Protein AF-A0A2G2G7C8-F1 (afdb_monomer)

Solvent-accessible surface area (backbone atoms only — not comparable to full-atom values): 12813 Å² total; per-residue (Å²): 135,58,75,68,61,52,53,54,49,54,51,50,52,49,49,54,52,50,46,50,53,52,47,53,54,36,53,52,52,51,51,53,41,52,50,53,51,51,51,49,50,52,52,50,52,52,36,50,52,54,37,53,51,40,51,51,52,51,55,50,49,56,57,50,52,76,74,71,50,64,65,67,64,50,50,55,51,49,52,52,37,52,51,26,41,52,45,27,50,53,37,60,59,57,67,73,71,69,82,80,72,55,72,77,64,60,58,58,67,78,68,59,62,98,55,99,50,38,67,51,54,50,50,52,55,49,36,54,51,50,53,55,34,41,56,52,52,50,54,43,47,53,54,35,51,51,36,46,51,52,28,50,54,46,50,52,51,45,53,53,51,52,52,50,51,51,52,49,51,52,50,51,52,53,53,50,60,62,66,71,51,76,76,75,77,77,79,77,79,80,81,80,90,82,80,89,73,90,78,92,76,87,87,82,86,80,89,80,86,82,88,83,90,86,83,89,134

Secondary structure (DSSP, 8-state):
--HHHHHHHHHHHHHHHHHHHHHHHHHHHHHHHHHHHHHHHHHHHHHHHHHHHHHHHHHHHHHHHHTT--HHHHHHHHHHHHHHHHHHHHHHHTT-S-TT--GGGGGGGGG--SSTTHHHHHHHHHHHHHHHHHHHHHHHHHHHHHHHHHHHHHHHHHHHHHHHHHHHHHHHHHHHHHHSSPPPPP-------------------------------

Foldseek 3Di:
DDPVVVVVVVVVVVLVVLLVVLVVLLVVLVVLVVVLVVLLVVLLVLLVVLLVLLVVLLVVLVVLVVVVFDPVLSVVLNVLSVVLNVLSVVLNPQPPDQLQDDVVLVVVLVVQDPDPCNSVVVSVSSSVSSVVRSVVSVVSSVVSVVSSVVSVVSSVVSVVSVVVRVVVSVVVVVVVVVVPPPDDPDPPPPPDPDDDDDDDDDDDDDDDDDDDDDDDD

pLDDT: mean 73.78, std 17.82, range [33.16, 91.31]

Sequence (217 aa):
MRIRDQKIKDEKQWIEGYEHNLRLAYDLMKDELKTLHSDKVNQGNTIKLVLWLNIIFVGISIKVSEEGSDIYLLGIFSLIAFFSIFVAFVGLMMGRYSAYASMRRASSFYKLNNDKWIKTQGLETATQTVQKAIRYNGLIIIKRAKLIRISMYITLSSLFMLLILSAHTVYIKQGNEMADKPSKPAVTVVQNPSIKRANDSAPKTPKATPESNSSKK

Nearest PDB structures (foldseek):
  3g67-assembly1_A  TM=4.153E-01  e=3.848E-01  Thermotoga maritima
  8to0-assembly1_z3  TM=4.055E-01  e=1.929E+00  Mus musculus
  8to0-assembly1_z0  TM=4.060E-01  e=2.964E+00  Mus musculus
  5nnv-assembly1_A  TM=3.566E-01  e=4.318E+00  Bacillus subtilis subsp. subtilis str. 168

Structure (mmCIF, N/CA/C/O backbone):
data_AF-A0A2G2G7C8-F1
#
_entry.id   AF-A0A2G2G7C8-F1
#
loop_
_atom_site.group_PDB
_atom_site.id
_atom_site.type_symbol
_atom_site.label_atom_id
_atom_site.label_alt_id
_atom_site.label_comp_id
_atom_site.label_asym_id
_atom_site.label_entity_id
_atom_site.label_seq_id
_atom_site.pdbx_PDB_ins_code
_atom_site.Cartn_x
_atom_site.Cartn_y
_atom_site.Cartn_z
_atom_site.occupancy
_atom_site.B_iso_or_equiv
_atom_site.auth_seq_id
_atom_site.auth_comp_id
_atom_site.auth_asym_id
_atom_site.auth_atom_id
_atom_site.pdbx_PDB_model_num
ATOM 1 N N . MET A 1 1 ? -28.684 4.115 56.691 1.00 57.16 1 MET A N 1
ATOM 2 C CA . MET A 1 1 ? -28.344 3.760 55.294 1.00 57.16 1 MET A CA 1
ATOM 3 C C . MET A 1 1 ? -27.884 2.314 55.301 1.00 57.16 1 MET A C 1
ATOM 5 O O . MET A 1 1 ? -27.014 1.985 56.097 1.00 57.16 1 MET A O 1
ATOM 9 N N . ARG A 1 2 ? -28.582 1.419 54.596 1.00 67.38 2 ARG A N 1
ATOM 10 C CA . ARG A 1 2 ? -28.436 -0.036 54.779 1.00 67.38 2 ARG A CA 1
ATOM 11 C C . ARG A 1 2 ? -27.244 -0.522 53.955 1.00 67.38 2 ARG A C 1
ATOM 13 O O . ARG A 1 2 ? -27.076 -0.083 52.831 1.00 67.38 2 ARG A O 1
ATOM 20 N N . ILE A 1 3 ? -26.474 -1.478 54.474 1.00 76.38 3 ILE A N 1
ATOM 21 C CA . ILE A 1 3 ? -25.303 -2.126 53.833 1.00 76.38 3 ILE A CA 1
ATOM 22 C C . ILE A 1 3 ? -25.531 -2.486 52.344 1.00 76.38 3 ILE A C 1
ATOM 24 O O . ILE A 1 3 ? -24.605 -2.489 51.537 1.00 76.38 3 ILE A O 1
ATOM 28 N N . ARG A 1 4 ? -26.785 -2.755 51.964 1.00 76.62 4 ARG A N 1
ATOM 29 C CA . ARG A 1 4 ? -27.223 -3.017 50.588 1.00 76.62 4 ARG A CA 1
ATOM 30 C C . ARG A 1 4 ? -27.035 -1.815 49.644 1.00 76.62 4 ARG A C 1
ATOM 32 O O . ARG A 1 4 ? -26.615 -2.012 48.512 1.00 76.62 4 ARG A O 1
ATOM 39 N N . ASP A 1 5 ? -27.285 -0.596 50.114 1.00 81.25 5 ASP A N 1
ATOM 40 C CA . ASP A 1 5 ? -27.142 0.639 49.332 1.00 81.25 5 ASP A CA 1
ATOM 41 C C . ASP A 1 5 ? -25.664 0.967 49.075 1.00 81.25 5 ASP A C 1
ATOM 43 O O . ASP A 1 5 ? -25.316 1.486 48.016 1.00 81.25 5 ASP A O 1
ATOM 47 N N . GLN A 1 6 ? -24.795 0.622 50.033 1.00 81.81 6 GLN A N 1
ATOM 48 C CA . GLN A 1 6 ? -23.343 0.758 49.906 1.00 81.81 6 GLN A CA 1
ATOM 49 C C . GLN A 1 6 ? -22.813 -0.180 48.814 1.00 81.81 6 GLN A C 1
ATOM 51 O O . GLN A 1 6 ? -22.203 0.282 47.860 1.00 81.81 6 GLN A O 1
ATOM 56 N N . LYS A 1 7 ? -23.174 -1.473 48.873 1.00 82.75 7 LYS A N 1
ATOM 57 C CA . LYS A 1 7 ? -22.769 -2.464 47.859 1.00 82.75 7 LYS A CA 1
ATOM 58 C C . LYS A 1 7 ? -23.198 -2.086 46.441 1.00 82.75 7 LYS A C 1
ATOM 60 O O . LYS A 1 7 ? -22.424 -2.263 45.511 1.00 82.75 7 LYS A O 1
ATOM 65 N N . ILE A 1 8 ? -24.410 -1.551 46.273 1.00 83.31 8 ILE A N 1
ATOM 66 C CA . ILE A 1 8 ? -24.907 -1.114 44.957 1.00 83.31 8 ILE A CA 1
ATOM 67 C C . ILE A 1 8 ? -24.113 0.095 44.439 1.00 83.31 8 ILE A C 1
ATOM 69 O O . ILE A 1 8 ? -23.863 0.194 43.238 1.00 83.31 8 ILE A O 1
ATOM 73 N N . LYS A 1 9 ? -23.712 1.021 45.321 1.00 86.00 9 LYS A N 1
ATOM 74 C CA . LYS A 1 9 ? -22.856 2.157 44.946 1.00 86.00 9 LYS A CA 1
ATOM 75 C C . LYS A 1 9 ? -21.450 1.706 44.565 1.00 86.00 9 LYS A C 1
ATOM 77 O O . LYS A 1 9 ? -20.958 2.157 43.535 1.00 86.00 9 LYS A O 1
ATOM 82 N N . ASP A 1 10 ? -20.856 0.807 45.343 1.00 87.88 10 ASP A N 1
ATOM 83 C CA . ASP A 1 10 ? -19.513 0.279 45.090 1.00 87.88 10 ASP A CA 1
ATOM 84 C C . ASP A 1 10 ? -19.472 -0.495 43.760 1.00 87.88 10 ASP A C 1
ATOM 86 O O . ASP A 1 10 ? -18.582 -0.286 42.938 1.00 87.88 10 ASP A O 1
ATOM 90 N N . GLU A 1 11 ? -20.486 -1.327 43.494 1.00 83.69 11 GLU A N 1
ATOM 91 C CA . GLU A 1 11 ? -20.635 -2.049 42.224 1.00 83.69 11 GLU A CA 1
ATOM 92 C C . GLU A 1 11 ? -20.785 -1.079 41.046 1.00 83.69 11 GLU A C 1
ATOM 94 O O . GLU A 1 11 ? -20.113 -1.224 40.028 1.00 83.69 11 GLU A O 1
ATOM 99 N N . LYS A 1 12 ? -21.608 -0.035 41.188 1.00 85.75 12 LYS A N 1
ATOM 100 C CA . LYS A 1 12 ? -21.785 0.970 40.136 1.00 85.75 12 LYS A CA 1
ATOM 101 C C . LYS A 1 12 ? -20.494 1.744 39.849 1.00 85.75 12 LYS A C 1
ATOM 103 O O . LYS A 1 12 ? -20.161 1.937 38.684 1.00 85.75 12 LYS A O 1
ATOM 108 N N . GLN A 1 13 ? -19.758 2.147 40.886 1.00 87.50 13 GLN A N 1
ATOM 109 C CA . GLN A 1 13 ? -18.460 2.813 40.729 1.00 87.50 13 GLN A CA 1
ATOM 110 C C . GLN A 1 13 ? -17.434 1.908 40.044 1.00 87.50 13 GLN A C 1
ATOM 112 O O . GLN A 1 13 ? -16.675 2.374 39.195 1.00 87.50 13 GLN A O 1
ATOM 117 N N . TRP A 1 14 ? -17.433 0.614 40.366 1.00 86.56 14 TRP A N 1
ATOM 118 C CA . TRP A 1 14 ? -16.570 -0.360 39.701 1.00 86.56 14 TRP A CA 1
ATOM 119 C C . TRP A 1 14 ? -16.894 -0.484 38.207 1.00 86.56 14 TRP A C 1
ATOM 121 O O . TRP A 1 14 ? -15.985 -0.437 37.379 1.00 86.56 14 TRP A O 1
ATOM 131 N N . ILE A 1 15 ? -18.183 -0.573 37.855 1.00 83.75 15 ILE A N 1
ATOM 132 C CA . ILE A 1 15 ? -18.642 -0.635 36.458 1.00 83.75 15 ILE A CA 1
ATOM 133 C C . ILE A 1 15 ? -18.230 0.628 35.701 1.00 83.75 15 ILE A C 1
ATOM 135 O O . ILE A 1 15 ? -17.647 0.533 34.625 1.00 83.75 15 ILE A O 1
ATOM 139 N N . GLU A 1 16 ? -18.474 1.809 36.271 1.00 87.25 16 GLU A N 1
ATOM 140 C CA . GLU A 1 16 ? -18.108 3.089 35.653 1.00 87.25 16 GLU A CA 1
ATOM 141 C C . GLU A 1 16 ? -16.588 3.212 35.447 1.00 87.25 16 GLU A C 1
ATOM 143 O O . GLU A 1 16 ? -16.141 3.657 34.387 1.00 87.25 16 GLU A O 1
ATOM 148 N N . GLY A 1 17 ? -15.783 2.763 36.417 1.00 88.00 17 GLY A N 1
ATOM 149 C CA . GLY A 1 17 ? -14.325 2.716 36.288 1.00 88.00 17 GLY A CA 1
ATOM 150 C C . GLY A 1 17 ? -13.859 1.760 35.186 1.00 88.00 17 GLY A C 1
ATOM 151 O O . GLY A 1 17 ? -12.977 2.099 34.392 1.00 88.00 17 GLY A O 1
ATOM 152 N N . TYR A 1 18 ? -14.480 0.585 35.084 1.00 87.19 18 TYR A N 1
ATOM 153 C CA . TYR A 1 18 ? -14.189 -0.378 34.025 1.00 87.19 18 TYR A CA 1
ATOM 154 C C . TYR A 1 18 ? -14.570 0.158 32.635 1.00 87.19 18 TYR A C 1
ATOM 156 O O . TYR A 1 18 ? -13.764 0.085 31.705 1.00 87.19 18 TYR A O 1
ATOM 164 N N . GLU A 1 19 ? -15.748 0.774 32.496 1.00 87.25 19 GLU A N 1
ATOM 165 C CA . GLU A 1 19 ? -16.189 1.425 31.256 1.00 87.25 19 GLU A CA 1
ATOM 166 C C . GLU A 1 19 ? -15.259 2.566 30.838 1.00 87.25 19 GLU A C 1
ATOM 168 O O . GLU A 1 19 ? -14.935 2.695 29.655 1.00 87.25 19 GLU A O 1
ATOM 173 N N . HIS A 1 20 ? -14.795 3.376 31.794 1.00 89.31 20 HIS A N 1
ATOM 174 C CA . HIS A 1 20 ? -13.844 4.451 31.525 1.00 89.31 20 HIS A CA 1
ATOM 175 C C . HIS A 1 20 ? -12.523 3.912 30.962 1.00 89.31 20 HIS A C 1
ATOM 177 O O . HIS A 1 20 ? -12.043 4.403 29.939 1.00 89.31 20 HIS A O 1
ATOM 183 N N . ASN A 1 21 ? -11.979 2.852 31.564 1.00 88.00 21 ASN A N 1
ATOM 184 C CA . ASN A 1 21 ? -10.746 2.217 31.096 1.00 88.00 21 ASN A CA 1
ATOM 185 C C . ASN A 1 21 ? -10.907 1.592 29.702 1.00 88.00 21 ASN A C 1
ATOM 187 O O . ASN A 1 21 ? -10.040 1.756 28.842 1.00 88.00 21 ASN A O 1
ATOM 191 N N . LEU A 1 22 ? -12.030 0.916 29.446 1.00 85.94 22 LEU A N 1
ATOM 192 C CA . LEU A 1 22 ? -12.354 0.377 28.120 1.00 85.94 22 LEU A CA 1
ATOM 193 C C . LEU A 1 22 ? -12.484 1.481 27.072 1.00 85.94 22 LEU A C 1
ATOM 195 O O . LEU A 1 22 ? -12.045 1.301 25.936 1.00 85.94 22 LEU A O 1
ATOM 199 N N . ARG A 1 23 ? -13.066 2.625 27.441 1.00 90.56 23 ARG A N 1
ATOM 200 C CA . ARG A 1 23 ? -13.202 3.771 26.542 1.00 90.56 23 ARG A CA 1
ATOM 201 C C . ARG A 1 23 ? -11.844 4.360 26.190 1.00 90.56 23 ARG A C 1
ATOM 203 O O . ARG A 1 23 ? -11.589 4.605 25.017 1.00 90.56 23 ARG A O 1
ATOM 210 N N . LEU A 1 24 ? -10.967 4.514 27.181 1.00 90.25 24 LEU A N 1
ATOM 211 C CA . LEU A 1 24 ? -9.600 4.981 26.967 1.00 90.25 24 LEU A CA 1
ATOM 212 C C . LEU A 1 24 ? -8.836 4.047 26.014 1.00 90.25 24 LEU A C 1
ATOM 214 O O . LEU A 1 24 ? -8.201 4.509 25.069 1.00 90.25 24 LEU A O 1
ATOM 218 N N . ALA A 1 25 ? -8.950 2.730 26.217 1.00 87.38 25 ALA A N 1
ATOM 219 C CA . ALA A 1 25 ? -8.340 1.736 25.334 1.00 87.38 25 ALA A CA 1
ATOM 220 C C . ALA A 1 25 ? -8.911 1.797 23.906 1.00 87.38 25 ALA A C 1
AT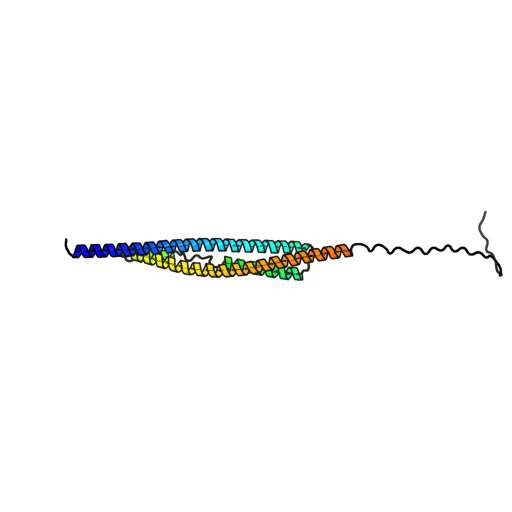OM 222 O O . ALA A 1 25 ? -8.161 1.726 22.933 1.00 87.38 25 ALA A O 1
ATOM 223 N N . TYR A 1 26 ? -10.229 1.957 23.772 1.00 88.94 26 TYR A N 1
ATOM 224 C CA . TYR A 1 26 ? -10.889 2.113 22.478 1.00 88.94 26 TYR A CA 1
ATOM 225 C C . TYR A 1 26 ? -10.413 3.366 21.733 1.00 88.94 26 TYR A C 1
ATOM 227 O O . TYR A 1 26 ? -10.089 3.280 20.547 1.00 88.94 26 TYR A O 1
ATOM 235 N N . ASP A 1 27 ? -10.350 4.513 22.414 1.00 89.06 27 ASP A N 1
ATOM 236 C CA . ASP A 1 27 ? -9.926 5.781 21.816 1.00 89.06 27 ASP A CA 1
ATOM 237 C C . ASP A 1 27 ? -8.458 5.711 21.357 1.00 89.06 27 ASP A C 1
ATOM 239 O O . ASP A 1 27 ? -8.160 6.080 20.220 1.00 89.06 27 ASP A O 1
ATOM 243 N N . LEU A 1 28 ? -7.571 5.106 22.158 1.00 90.50 28 LEU A N 1
ATOM 244 C CA . LEU A 1 28 ? -6.178 4.849 21.770 1.00 90.50 28 LEU A CA 1
ATOM 245 C C . LEU A 1 28 ? -6.081 3.988 20.496 1.00 90.50 28 LEU A C 1
ATOM 247 O O . LEU A 1 28 ? -5.377 4.337 19.549 1.00 90.50 28 LEU A O 1
ATOM 251 N N . MET A 1 29 ? -6.813 2.869 20.443 1.00 86.56 29 MET A N 1
ATOM 252 C CA . MET A 1 29 ? -6.804 1.977 19.276 1.00 86.56 29 MET A CA 1
ATOM 253 C C . MET A 1 29 ? -7.403 2.650 18.033 1.00 86.56 29 MET A C 1
ATOM 255 O O . MET A 1 29 ? -6.961 2.425 16.904 1.00 86.56 29 MET A O 1
ATOM 259 N N . LYS A 1 30 ? -8.424 3.487 18.211 1.00 87.56 30 LYS A N 1
ATOM 260 C CA . LYS A 1 30 ? -9.027 4.259 17.123 1.00 87.56 30 LYS A CA 1
ATOM 261 C C . LYS A 1 30 ? -8.027 5.253 16.526 1.00 87.56 30 LYS A C 1
ATOM 263 O O . LYS A 1 30 ? -7.985 5.390 15.299 1.00 87.56 30 LYS A O 1
ATOM 268 N N . ASP A 1 31 ? -7.223 5.907 17.356 1.00 89.75 31 ASP A N 1
ATOM 269 C CA . ASP A 1 31 ? -6.168 6.810 16.896 1.00 89.75 31 ASP A CA 1
ATOM 270 C C . ASP A 1 31 ? -5.046 6.056 16.173 1.00 89.75 31 ASP A C 1
ATOM 272 O O . ASP A 1 31 ? -4.639 6.463 15.081 1.00 89.75 31 ASP A O 1
ATOM 276 N N . GLU A 1 32 ? -4.615 4.902 16.690 1.00 85.94 32 GLU A N 1
ATOM 277 C CA . GLU A 1 32 ? -3.646 4.031 16.006 1.00 85.94 32 GLU A CA 1
ATOM 278 C C . GLU A 1 32 ? -4.145 3.623 14.613 1.00 85.94 32 GLU A C 1
ATOM 280 O O . GLU A 1 32 ? -3.431 3.718 13.611 1.00 85.94 32 GLU A O 1
ATOM 285 N N . LEU A 1 33 ? -5.412 3.230 14.512 1.00 85.06 33 LEU A N 1
ATOM 286 C CA . LEU A 1 33 ? -6.019 2.899 13.234 1.00 85.06 33 LEU A CA 1
ATOM 287 C C . LEU A 1 33 ? -6.051 4.096 12.274 1.00 85.06 33 LEU A C 1
ATOM 289 O O . LEU A 1 33 ? -5.832 3.917 11.073 1.00 85.06 33 LEU A O 1
ATOM 293 N N . LYS A 1 34 ? -6.355 5.301 12.765 1.00 85.44 34 LYS A N 1
ATOM 294 C CA . LYS A 1 34 ? -6.352 6.515 11.939 1.00 85.44 34 LYS A CA 1
ATOM 295 C C . LYS A 1 34 ? -4.964 6.747 11.338 1.00 85.44 34 LYS A C 1
ATOM 297 O O . LYS A 1 34 ? -4.868 7.029 10.142 1.00 85.44 34 LYS A O 1
ATOM 302 N N . THR A 1 35 ? -3.911 6.540 12.125 1.00 84.31 35 THR A N 1
ATOM 303 C CA . THR A 1 35 ? -2.519 6.572 11.654 1.00 84.31 35 THR A CA 1
ATOM 304 C C . THR A 1 35 ? -2.264 5.499 10.596 1.00 84.31 35 THR A C 1
ATOM 306 O O . THR A 1 35 ? -1.827 5.828 9.496 1.00 84.31 35 THR A O 1
ATOM 309 N N . LEU A 1 36 ? -2.662 4.243 10.839 1.00 83.19 36 LEU A N 1
ATOM 310 C CA . LEU A 1 36 ? -2.559 3.169 9.838 1.00 83.19 36 LEU A CA 1
ATOM 311 C C . LEU A 1 36 ? -3.300 3.503 8.534 1.00 83.19 36 LEU A C 1
ATOM 313 O O . LEU A 1 36 ? -2.856 3.150 7.440 1.00 83.19 36 LEU A O 1
ATOM 317 N N . HIS A 1 37 ? -4.459 4.154 8.628 1.00 82.19 37 HIS A N 1
ATOM 318 C CA . HIS A 1 37 ? -5.211 4.579 7.455 1.00 82.19 37 HIS A CA 1
ATOM 319 C C . HIS A 1 37 ? -4.445 5.641 6.662 1.00 82.19 37 HIS A C 1
ATOM 321 O O . HIS A 1 37 ? -4.338 5.520 5.441 1.00 82.19 37 HIS A O 1
ATOM 327 N N . SER A 1 38 ? -3.877 6.634 7.352 1.00 84.12 38 SER A N 1
ATOM 328 C CA . SER A 1 38 ? -3.006 7.649 6.752 1.00 84.12 38 SER A CA 1
ATOM 329 C C . SER A 1 38 ? -1.808 7.012 6.040 1.00 84.12 38 SER A C 1
ATOM 331 O O . SER A 1 38 ? -1.585 7.266 4.855 1.00 84.12 38 SER A O 1
ATOM 333 N N . ASP A 1 39 ? -1.109 6.084 6.699 1.00 84.19 39 ASP A N 1
ATOM 334 C CA . ASP A 1 39 ? 0.034 5.367 6.121 1.00 84.19 39 ASP A CA 1
ATOM 335 C C . ASP A 1 39 ? -0.355 4.576 4.873 1.00 84.19 39 ASP A C 1
ATOM 337 O O . ASP A 1 39 ? 0.348 4.595 3.861 1.00 84.19 39 ASP A O 1
ATOM 341 N N . LYS A 1 40 ? -1.513 3.911 4.900 1.00 81.12 40 LYS A N 1
ATOM 342 C CA . LYS A 1 40 ? -2.043 3.179 3.745 1.00 81.12 40 LYS A CA 1
ATOM 343 C C . LYS A 1 40 ? -2.315 4.102 2.554 1.00 81.12 40 LYS A C 1
ATOM 345 O O . LYS A 1 40 ? -2.076 3.692 1.412 1.00 81.12 40 LYS A O 1
ATOM 350 N N . VAL A 1 41 ? -2.842 5.305 2.799 1.00 81.38 41 VAL A N 1
ATOM 351 C CA . VAL A 1 41 ? -3.072 6.323 1.760 1.00 81.38 41 VAL A CA 1
ATOM 352 C C . VAL A 1 41 ? -1.738 6.808 1.202 1.00 81.38 41 VAL A C 1
ATOM 354 O O . VAL A 1 41 ? -1.560 6.803 -0.018 1.00 81.38 41 VAL A O 1
ATOM 357 N N . ASN A 1 42 ? -0.780 7.130 2.072 1.00 86.94 42 ASN A N 1
ATOM 358 C CA . ASN A 1 42 ? 0.545 7.591 1.667 1.00 86.94 42 ASN A CA 1
ATOM 359 C C . ASN A 1 42 ? 1.280 6.538 0.820 1.00 86.94 42 ASN A C 1
ATOM 361 O O . ASN A 1 42 ? 1.707 6.830 -0.294 1.00 86.94 42 ASN A O 1
ATOM 365 N N . GLN A 1 43 ? 1.304 5.277 1.266 1.00 86.25 43 GLN A N 1
ATOM 366 C CA . GLN A 1 43 ? 1.840 4.150 0.493 1.00 86.25 43 GLN A CA 1
ATOM 367 C C . GLN A 1 43 ? 1.162 4.002 -0.875 1.00 86.25 43 GLN A C 1
ATOM 369 O O . GLN A 1 43 ? 1.826 3.726 -1.872 1.00 86.25 43 GLN A O 1
ATOM 374 N N . GLY A 1 44 ? -0.158 4.198 -0.945 1.00 87.00 44 GLY A N 1
ATOM 375 C CA . GLY A 1 44 ? -0.892 4.194 -2.210 1.00 87.00 44 GLY A CA 1
ATOM 376 C C . GLY A 1 44 ? -0.420 5.292 -3.166 1.00 87.00 44 GLY A C 1
ATOM 377 O O . GLY A 1 44 ? -0.264 5.032 -4.359 1.00 87.00 44 GLY A O 1
ATOM 378 N N . ASN A 1 45 ? -0.150 6.493 -2.654 1.00 88.25 45 ASN A N 1
ATOM 379 C CA . ASN A 1 45 ? 0.398 7.596 -3.444 1.00 88.25 45 ASN A CA 1
ATOM 380 C C . ASN A 1 45 ? 1.834 7.313 -3.898 1.00 88.25 45 ASN A C 1
ATOM 382 O O . ASN A 1 45 ? 2.149 7.544 -5.063 1.00 88.25 45 ASN A O 1
ATOM 386 N N . THR A 1 46 ? 2.676 6.729 -3.040 1.00 88.25 46 THR A N 1
ATOM 387 C CA . THR A 1 46 ? 4.031 6.300 -3.417 1.00 88.25 46 THR A CA 1
ATOM 388 C C . THR A 1 46 ? 4.006 5.295 -4.568 1.00 88.25 46 THR A C 1
ATOM 390 O O . THR A 1 46 ? 4.741 5.466 -5.535 1.00 88.25 46 THR A O 1
ATOM 393 N N . ILE A 1 47 ? 3.133 4.280 -4.522 1.00 87.12 47 ILE A N 1
ATOM 394 C CA . ILE A 1 47 ? 3.023 3.298 -5.616 1.00 87.12 47 ILE A CA 1
ATOM 395 C C . ILE A 1 47 ? 2.580 3.974 -6.918 1.00 87.12 47 ILE A C 1
ATOM 397 O O . ILE A 1 47 ? 3.129 3.673 -7.974 1.00 87.12 47 ILE A O 1
ATOM 401 N N . LYS A 1 48 ? 1.616 4.903 -6.856 1.00 88.94 48 LYS A N 1
ATOM 402 C CA . LYS A 1 48 ? 1.186 5.666 -8.039 1.00 88.94 48 LYS A CA 1
ATOM 403 C C . LYS A 1 48 ? 2.339 6.464 -8.640 1.00 88.94 48 LYS A C 1
ATOM 405 O O . LYS A 1 48 ? 2.492 6.445 -9.853 1.00 88.94 48 LYS A O 1
ATOM 410 N N . LEU A 1 49 ? 3.146 7.136 -7.817 1.00 90.56 49 LEU A N 1
ATOM 411 C CA . LEU A 1 49 ? 4.317 7.884 -8.286 1.00 90.56 49 LEU A CA 1
ATOM 412 C C . LEU A 1 49 ? 5.327 6.971 -8.983 1.00 90.56 49 LEU A C 1
ATOM 414 O O . LEU A 1 49 ? 5.782 7.293 -10.076 1.00 90.56 49 LEU A O 1
ATOM 418 N N . VAL A 1 50 ? 5.628 5.812 -8.393 1.00 88.62 50 VAL A N 1
ATOM 419 C CA . VAL A 1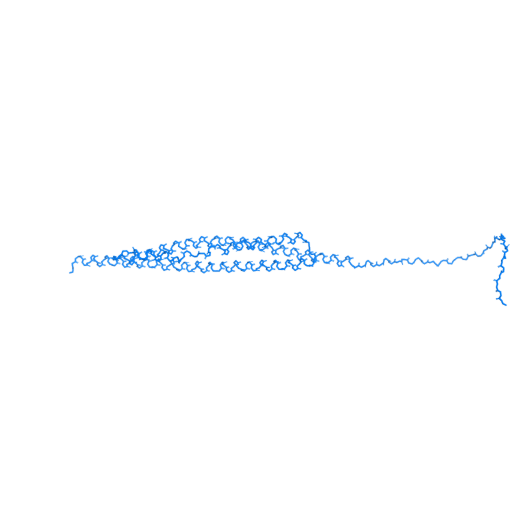 50 ? 6.509 4.817 -9.018 1.00 88.62 50 VAL A CA 1
ATOM 420 C C . VAL A 1 50 ? 5.928 4.338 -10.352 1.00 88.62 50 VAL A C 1
ATOM 422 O O . VAL A 1 50 ? 6.647 4.251 -11.342 1.00 88.62 50 VAL A O 1
ATOM 425 N N . LEU A 1 51 ? 4.621 4.085 -10.419 1.00 88.81 51 LEU A N 1
ATOM 426 C CA . LEU A 1 51 ? 3.952 3.667 -11.650 1.00 88.81 51 LEU A CA 1
ATOM 427 C C . LEU A 1 51 ? 4.030 4.748 -12.743 1.00 88.81 51 LEU A C 1
ATOM 429 O O . LEU A 1 51 ? 4.407 4.437 -13.870 1.00 88.81 51 LEU A O 1
ATOM 433 N N . TRP A 1 52 ? 3.763 6.013 -12.404 1.00 91.31 52 TRP A N 1
ATOM 434 C CA . TRP A 1 52 ? 3.930 7.147 -13.322 1.00 91.31 52 TRP A CA 1
ATOM 435 C C . TRP A 1 52 ? 5.366 7.277 -13.830 1.00 91.31 52 TRP A C 1
ATOM 437 O O . TRP A 1 52 ? 5.573 7.467 -15.026 1.00 91.31 52 TRP A O 1
ATOM 447 N N . LEU A 1 53 ? 6.356 7.119 -12.949 1.00 89.19 53 LEU A N 1
ATOM 448 C CA . LEU A 1 53 ? 7.766 7.191 -13.326 1.00 89.19 53 LEU A CA 1
ATOM 449 C C . LEU A 1 53 ? 8.147 6.091 -14.330 1.00 89.19 53 LEU A C 1
ATOM 451 O O . LEU A 1 53 ? 8.797 6.375 -15.332 1.00 89.19 53 LEU A O 1
ATOM 455 N N . ASN A 1 54 ? 7.684 4.856 -14.115 1.00 87.69 54 ASN A N 1
ATOM 456 C CA . ASN A 1 54 ? 7.933 3.764 -15.060 1.00 87.69 54 ASN A CA 1
ATOM 457 C C . ASN A 1 54 ? 7.215 3.978 -16.406 1.00 87.69 54 ASN A C 1
ATOM 459 O O . ASN A 1 54 ? 7.773 3.638 -17.445 1.00 87.69 54 ASN A O 1
ATOM 463 N N . ILE A 1 55 ? 6.022 4.584 -16.425 1.00 88.12 55 ILE A N 1
ATOM 464 C CA . ILE A 1 55 ? 5.343 4.960 -17.681 1.00 88.12 55 ILE A CA 1
ATOM 465 C C . ILE A 1 55 ? 6.169 5.993 -18.459 1.00 88.12 55 ILE A C 1
ATOM 467 O O . ILE A 1 55 ? 6.341 5.853 -19.669 1.00 88.12 55 ILE A O 1
ATOM 471 N N . ILE A 1 56 ? 6.717 7.002 -17.773 1.00 89.31 56 ILE A N 1
ATOM 472 C CA . ILE A 1 56 ? 7.598 8.005 -18.393 1.00 89.31 56 ILE A CA 1
ATOM 473 C C . ILE A 1 56 ? 8.835 7.327 -18.994 1.00 89.31 56 ILE A C 1
ATOM 475 O O . ILE A 1 56 ? 9.197 7.616 -20.131 1.00 89.31 56 ILE A O 1
ATOM 479 N N . PHE A 1 57 ? 9.450 6.387 -18.273 1.00 87.38 57 PHE A N 1
ATOM 480 C CA . PHE A 1 57 ? 10.596 5.615 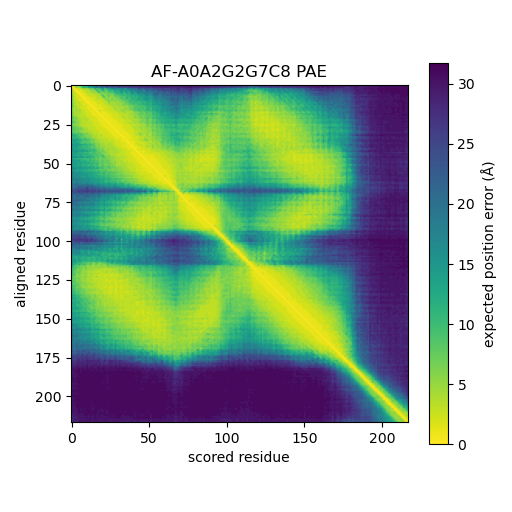-18.761 1.00 87.38 57 PHE A CA 1
ATOM 481 C C . PHE A 1 57 ? 10.282 4.813 -20.026 1.00 87.38 57 PHE A C 1
ATOM 483 O O . PHE A 1 57 ? 11.070 4.837 -20.972 1.00 87.38 57 PHE A O 1
ATOM 490 N N . VAL A 1 58 ? 9.114 4.167 -20.090 1.00 85.69 58 VAL A N 1
ATOM 491 C CA . VAL A 1 58 ? 8.655 3.496 -21.316 1.00 85.69 58 VAL A CA 1
ATOM 492 C C . VAL A 1 58 ? 8.479 4.510 -22.452 1.00 85.69 58 VAL A C 1
ATOM 494 O O . VAL A 1 58 ? 8.958 4.272 -23.559 1.00 85.69 58 VAL A O 1
ATOM 497 N N . GLY A 1 59 ? 7.886 5.676 -22.187 1.00 85.25 59 GLY A N 1
ATOM 498 C CA . GLY A 1 59 ? 7.757 6.746 -23.183 1.00 85.25 59 GLY A CA 1
ATOM 499 C C . GLY A 1 59 ? 9.104 7.219 -23.743 1.00 85.25 59 GLY A C 1
ATOM 500 O O . GLY A 1 59 ? 9.255 7.349 -24.958 1.00 85.25 59 GLY A O 1
ATOM 501 N N . ILE A 1 60 ? 10.105 7.401 -22.875 1.00 84.75 60 ILE A N 1
ATOM 502 C CA . ILE A 1 60 ? 11.472 7.757 -23.285 1.00 84.75 60 ILE A CA 1
ATOM 503 C C . ILE A 1 60 ? 12.083 6.644 -24.141 1.00 84.75 60 ILE A C 1
ATOM 505 O O . ILE A 1 60 ? 12.669 6.942 -25.178 1.00 84.75 60 ILE A O 1
ATOM 509 N N . SER A 1 61 ? 11.909 5.369 -23.775 1.00 80.94 61 SER A N 1
ATOM 510 C CA . SER A 1 61 ? 12.432 4.271 -24.602 1.00 80.94 61 SER A CA 1
ATOM 511 C C . SER A 1 61 ? 11.837 4.236 -26.004 1.00 80.94 61 SER A C 1
ATOM 513 O O . SER A 1 61 ? 12.573 4.021 -26.959 1.00 80.94 61 SER A O 1
ATOM 515 N N . ILE A 1 62 ? 10.541 4.518 -26.161 1.00 82.25 62 ILE A N 1
ATOM 516 C CA . ILE A 1 62 ? 9.912 4.567 -27.488 1.00 82.25 62 ILE A CA 1
ATOM 517 C C . ILE A 1 62 ? 10.558 5.668 -28.335 1.00 82.25 62 ILE A C 1
ATOM 519 O O . ILE A 1 62 ? 10.901 5.430 -29.488 1.00 82.25 62 ILE A O 1
ATOM 523 N N . LYS A 1 63 ? 10.804 6.846 -27.751 1.00 82.94 63 LYS A N 1
ATOM 524 C CA . LYS A 1 63 ? 11.484 7.945 -28.449 1.00 82.94 63 LYS A CA 1
ATOM 525 C C . LYS A 1 63 ? 12.913 7.589 -28.851 1.00 82.94 63 LYS A C 1
ATOM 527 O O . LYS A 1 63 ? 13.300 7.821 -29.987 1.00 82.94 63 LYS A O 1
ATOM 532 N N . VAL A 1 64 ? 13.672 6.958 -27.958 1.00 78.56 64 VAL A N 1
ATOM 533 C CA . VAL A 1 64 ? 15.044 6.508 -28.248 1.00 78.56 64 VAL A CA 1
ATOM 534 C C . VAL A 1 64 ? 15.075 5.386 -29.301 1.00 78.56 64 VAL A C 1
ATOM 536 O O . VAL A 1 64 ? 16.045 5.262 -30.052 1.00 78.56 64 VAL A O 1
ATOM 539 N N . SER A 1 65 ? 14.007 4.591 -29.408 1.00 75.25 65 SER A N 1
ATOM 540 C CA . SER A 1 65 ? 13.848 3.576 -30.456 1.00 75.25 65 SER A CA 1
ATOM 541 C C . SER A 1 65 ? 13.733 4.171 -31.857 1.00 75.25 65 SER A C 1
ATOM 543 O O . SER A 1 65 ? 14.200 3.549 -32.809 1.00 75.25 65 SER A O 1
ATOM 545 N N . GLU A 1 66 ? 13.102 5.340 -32.000 1.00 77.81 66 GLU A N 1
ATOM 546 C CA . GLU A 1 66 ? 12.943 6.018 -33.295 1.00 77.81 66 GLU A CA 1
ATOM 547 C C . GLU A 1 66 ? 14.302 6.481 -33.858 1.00 77.81 66 GLU A C 1
ATOM 549 O O . GLU A 1 66 ? 14.456 6.615 -35.068 1.00 77.81 66 GLU A O 1
ATOM 554 N N . GLU A 1 67 ? 15.310 6.661 -32.999 1.00 73.62 67 GLU A N 1
ATOM 555 C CA . GLU A 1 67 ? 16.646 7.150 -33.368 1.00 73.62 67 GLU A CA 1
ATOM 556 C C . GLU A 1 67 ? 17.626 6.045 -33.816 1.00 73.62 67 GLU A C 1
ATOM 558 O O . GLU A 1 67 ? 18.812 6.316 -33.998 1.00 73.62 67 GLU A O 1
ATOM 563 N N . GLY A 1 68 ? 17.158 4.805 -34.004 1.00 66.81 68 GLY A N 1
ATOM 564 C CA . GLY A 1 68 ? 17.990 3.696 -34.499 1.00 66.81 68 GLY A CA 1
ATOM 565 C C . GLY A 1 68 ? 18.861 3.024 -33.431 1.00 66.81 68 GLY A C 1
ATOM 566 O O . GLY A 1 68 ? 19.925 2.491 -33.740 1.00 66.81 68 GLY A O 1
ATOM 567 N N . SER A 1 69 ? 18.425 3.057 -32.170 1.00 70.00 69 SER A N 1
ATOM 568 C CA . SER A 1 69 ? 19.104 2.384 -31.054 1.00 70.00 69 SER A CA 1
ATOM 569 C C . SER A 1 69 ? 19.070 0.853 -31.165 1.00 70.00 69 SER A C 1
ATOM 571 O O . SER A 1 69 ? 18.183 0.284 -31.797 1.00 70.00 69 SER A O 1
ATOM 573 N N . ASP A 1 70 ? 20.009 0.179 -30.490 1.00 76.69 70 ASP A N 1
ATOM 574 C CA . ASP A 1 70 ? 20.080 -1.287 -30.430 1.00 76.69 70 ASP A CA 1
ATOM 575 C C . ASP A 1 70 ? 18.783 -1.897 -29.862 1.00 76.69 70 ASP A C 1
ATOM 577 O O . ASP A 1 70 ? 18.426 -1.704 -28.692 1.00 76.69 70 ASP A O 1
ATOM 581 N N . ILE A 1 71 ? 18.085 -2.656 -30.712 1.00 78.88 71 ILE A N 1
ATOM 582 C CA . ILE A 1 71 ? 16.778 -3.251 -30.422 1.00 78.88 71 ILE A CA 1
ATOM 583 C C . ILE A 1 71 ? 16.838 -4.263 -29.269 1.00 78.88 71 ILE A C 1
ATOM 585 O O . ILE A 1 71 ? 15.856 -4.423 -28.540 1.00 78.88 71 ILE A O 1
ATOM 589 N N . TYR A 1 72 ? 17.990 -4.912 -29.053 1.00 80.69 72 TYR A N 1
ATOM 590 C CA . TYR A 1 72 ? 18.171 -5.881 -27.972 1.00 80.69 72 TYR A CA 1
ATOM 591 C C . TYR A 1 72 ? 18.256 -5.185 -26.613 1.00 80.69 72 TYR A C 1
ATOM 593 O O . TYR A 1 72 ? 17.568 -5.587 -25.668 1.00 80.69 72 TYR A O 1
ATOM 601 N N . LEU A 1 73 ? 19.041 -4.106 -26.514 1.00 77.00 73 LEU A N 1
ATOM 602 C CA . LEU A 1 73 ? 19.166 -3.329 -25.276 1.00 77.00 73 LEU A CA 1
ATOM 603 C C . LEU A 1 73 ? 17.829 -2.668 -24.908 1.00 77.00 73 LEU A C 1
ATOM 605 O O . LEU A 1 73 ? 17.423 -2.665 -23.742 1.00 77.00 73 LEU A O 1
ATOM 609 N N . LEU A 1 74 ? 17.116 -2.170 -25.922 1.00 81.00 74 LEU A N 1
ATOM 610 C CA . LEU A 1 74 ? 15.788 -1.585 -25.776 1.00 81.00 74 LEU A CA 1
ATOM 611 C C . LEU A 1 74 ? 14.752 -2.611 -25.290 1.00 81.00 74 LEU A C 1
ATOM 613 O O . LEU A 1 74 ? 13.965 -2.316 -24.388 1.00 81.00 74 LEU A O 1
ATOM 617 N N . GLY A 1 75 ? 14.769 -3.826 -25.847 1.00 81.81 75 GLY A N 1
ATOM 618 C CA . GLY A 1 75 ? 13.871 -4.912 -25.452 1.00 81.81 75 GLY A CA 1
ATOM 619 C C . GLY A 1 75 ? 14.055 -5.328 -23.990 1.00 81.81 75 GLY A C 1
ATOM 620 O O . GLY A 1 75 ? 13.073 -5.455 -23.256 1.00 81.81 75 GLY A O 1
ATOM 621 N N . ILE A 1 76 ? 15.307 -5.462 -23.536 1.00 83.62 76 ILE A N 1
ATOM 622 C CA . ILE A 1 76 ? 15.629 -5.783 -22.135 1.00 83.62 76 ILE A CA 1
ATOM 623 C C . ILE A 1 76 ? 15.144 -4.669 -21.200 1.00 83.62 76 ILE A C 1
ATOM 625 O O . ILE A 1 76 ? 14.489 -4.946 -20.193 1.00 83.62 76 ILE A O 1
ATOM 629 N N . PHE A 1 77 ? 15.419 -3.408 -21.542 1.00 84.00 77 PHE A N 1
ATOM 630 C CA . PHE A 1 77 ? 14.957 -2.258 -20.767 1.00 84.00 77 PHE A CA 1
ATOM 631 C C . PHE A 1 77 ? 13.427 -2.219 -20.651 1.00 84.00 77 PHE A C 1
ATOM 633 O O . PHE A 1 77 ? 12.884 -2.065 -19.553 1.00 84.00 77 PHE A O 1
ATOM 640 N N . SER A 1 78 ? 12.730 -2.403 -21.774 1.00 83.62 78 SER A N 1
ATOM 641 C CA . SER A 1 78 ? 11.270 -2.388 -21.828 1.00 83.62 78 SER A CA 1
ATOM 642 C C . SER A 1 78 ? 10.667 -3.490 -20.953 1.00 83.62 78 SER A C 1
ATOM 644 O O . SER A 1 78 ? 9.753 -3.231 -20.169 1.00 83.62 78 SER A O 1
ATOM 646 N N . LEU A 1 79 ? 11.234 -4.700 -20.989 1.00 86.81 79 LEU A N 1
ATOM 647 C CA . LEU A 1 79 ? 10.779 -5.829 -20.174 1.00 86.81 79 LEU A CA 1
ATOM 648 C C . LEU A 1 79 ? 10.930 -5.562 -18.667 1.00 86.81 79 LEU A C 1
ATOM 650 O O . LEU A 1 79 ? 10.013 -5.855 -17.896 1.00 86.81 79 LEU A O 1
ATOM 654 N N . ILE A 1 80 ? 12.039 -4.946 -18.245 1.00 85.81 80 ILE A N 1
ATOM 655 C CA . ILE A 1 80 ? 12.260 -4.533 -16.847 1.00 85.81 80 ILE A CA 1
ATOM 656 C C . ILE A 1 80 ? 11.231 -3.476 -16.422 1.00 85.81 80 ILE A C 1
ATOM 658 O O . ILE A 1 80 ? 10.641 -3.585 -15.343 1.00 85.81 80 ILE A O 1
ATOM 662 N N . ALA A 1 81 ? 10.970 -2.480 -17.273 1.00 83.81 81 ALA A N 1
ATOM 663 C CA . ALA A 1 81 ? 9.990 -1.433 -16.991 1.00 83.81 81 ALA A CA 1
ATOM 664 C C . ALA A 1 81 ? 8.560 -1.996 -16.884 1.00 83.81 81 ALA A C 1
ATOM 666 O O . ALA A 1 81 ? 7.841 -1.683 -15.933 1.00 83.81 81 ALA A O 1
ATOM 667 N N . PHE A 1 82 ? 8.159 -2.895 -17.790 1.00 86.12 82 PHE A N 1
ATOM 668 C CA . PHE A 1 82 ? 6.863 -3.580 -17.714 1.00 86.12 82 PHE A CA 1
ATOM 669 C C . PHE A 1 82 ? 6.731 -4.438 -16.456 1.00 86.12 82 PHE A C 1
ATOM 671 O O . PHE A 1 82 ? 5.687 -4.409 -15.797 1.00 86.12 82 PHE A O 1
ATOM 678 N N . PHE A 1 83 ? 7.789 -5.155 -16.074 1.00 87.56 83 PHE A N 1
ATOM 679 C CA . PHE A 1 83 ? 7.799 -5.924 -14.833 1.00 87.56 83 PHE A CA 1
ATOM 680 C C . PHE A 1 83 ? 7.634 -5.017 -13.603 1.00 87.56 83 PHE A C 1
ATOM 682 O O . PHE A 1 83 ? 6.847 -5.324 -12.706 1.00 87.56 83 PHE A O 1
ATOM 689 N N . SER A 1 84 ? 8.291 -3.853 -13.589 1.00 86.38 84 SER A N 1
ATOM 690 C CA . SER A 1 84 ? 8.126 -2.841 -12.537 1.00 86.38 84 SER A CA 1
ATOM 691 C C . SER A 1 84 ? 6.680 -2.347 -12.422 1.00 86.38 84 SER A C 1
ATOM 693 O O . SER A 1 84 ? 6.118 -2.311 -11.322 1.00 86.38 84 SER A O 1
ATOM 695 N N . ILE A 1 85 ? 6.048 -2.032 -13.560 1.00 87.44 85 ILE A N 1
ATOM 696 C CA . ILE A 1 85 ? 4.642 -1.605 -13.633 1.00 87.44 85 ILE A CA 1
ATOM 697 C C . ILE A 1 85 ? 3.724 -2.700 -13.088 1.00 87.44 85 ILE A C 1
ATOM 699 O O . ILE A 1 85 ? 2.828 -2.408 -12.295 1.00 87.44 85 ILE A O 1
ATOM 703 N N . PHE A 1 86 ? 3.962 -3.960 -13.457 1.00 89.69 86 PHE A N 1
ATOM 704 C CA . PHE A 1 86 ? 3.177 -5.091 -12.970 1.00 89.69 86 PHE A CA 1
ATOM 705 C C . PHE A 1 86 ? 3.265 -5.234 -11.443 1.00 89.69 86 PHE A C 1
ATOM 707 O O . PHE A 1 86 ? 2.236 -5.324 -10.769 1.00 89.69 86 PHE A O 1
ATOM 714 N N . VAL A 1 87 ? 4.472 -5.178 -10.870 1.00 86.62 87 VAL A N 1
ATOM 715 C CA . VAL A 1 87 ? 4.674 -5.254 -9.411 1.00 86.62 87 VAL A CA 1
ATOM 716 C C . VAL A 1 87 ? 3.992 -4.085 -8.691 1.00 86.62 87 VAL A C 1
ATOM 718 O O . VAL A 1 87 ? 3.308 -4.293 -7.682 1.00 86.62 87 VAL A O 1
ATOM 721 N N . ALA A 1 88 ? 4.115 -2.863 -9.218 1.00 83.81 88 ALA A N 1
ATOM 722 C CA . ALA A 1 88 ? 3.427 -1.686 -8.686 1.00 83.81 88 ALA A CA 1
ATOM 723 C C . ALA A 1 88 ? 1.896 -1.848 -8.746 1.00 83.81 88 ALA A C 1
ATOM 725 O O . ALA A 1 88 ? 1.189 -1.566 -7.774 1.00 83.81 88 ALA A O 1
ATOM 726 N N . PHE A 1 89 ? 1.369 -2.377 -9.850 1.00 86.94 89 PHE A N 1
ATOM 727 C CA . PHE A 1 89 ? -0.061 -2.616 -10.025 1.00 86.94 89 PHE A CA 1
ATOM 728 C C . PHE A 1 89 ? -0.611 -3.643 -9.024 1.00 86.94 89 PHE A C 1
ATOM 730 O O . PHE A 1 89 ? -1.641 -3.404 -8.384 1.00 86.94 89 PHE A O 1
ATOM 737 N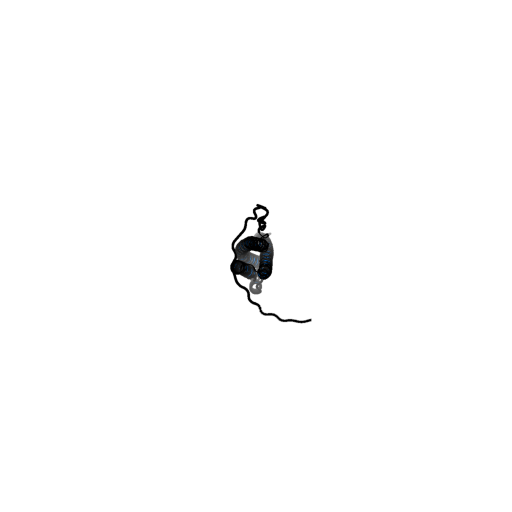 N . VAL A 1 90 ? 0.108 -4.749 -8.801 1.00 85.75 90 VAL A N 1
ATOM 738 C CA . VAL A 1 90 ? -0.232 -5.736 -7.760 1.00 85.75 90 VAL A CA 1
ATOM 739 C C . VAL A 1 90 ? -0.255 -5.079 -6.373 1.00 85.75 90 VAL A C 1
ATOM 741 O O . VAL A 1 90 ? -1.183 -5.312 -5.592 1.00 85.75 90 VAL A O 1
ATOM 744 N N . GLY A 1 91 ? 0.705 -4.196 -6.081 1.00 82.31 91 GLY A N 1
ATOM 745 C CA . GLY A 1 91 ? 0.743 -3.416 -4.840 1.00 82.31 91 GLY A CA 1
ATOM 746 C C . GLY A 1 91 ? -0.487 -2.523 -4.631 1.00 82.31 91 GLY A C 1
ATOM 747 O O . GLY A 1 91 ? -1.010 -2.450 -3.515 1.00 82.31 91 GLY A O 1
ATOM 748 N N . LEU A 1 92 ? -0.993 -1.889 -5.696 1.00 82.19 92 LEU A N 1
ATOM 749 C CA . LEU A 1 92 ? -2.214 -1.069 -5.657 1.00 82.19 92 LEU A CA 1
ATOM 750 C C . LEU A 1 92 ? -3.472 -1.899 -5.388 1.00 82.19 92 LEU A C 1
ATOM 752 O O . LEU A 1 92 ? -4.328 -1.487 -4.598 1.00 82.19 92 LEU A O 1
ATOM 756 N N . MET A 1 93 ? -3.579 -3.069 -6.019 1.00 81.12 93 MET A N 1
ATOM 757 C CA . MET A 1 93 ? -4.729 -3.967 -5.869 1.00 81.12 93 MET A CA 1
ATOM 758 C C . MET A 1 93 ? -4.816 -4.571 -4.463 1.00 81.12 93 MET A C 1
ATOM 760 O O . MET A 1 93 ? -5.910 -4.782 -3.927 1.00 81.12 93 MET A O 1
ATOM 764 N N . MET A 1 94 ? -3.674 -4.808 -3.819 1.00 77.25 94 MET A N 1
ATOM 765 C CA . MET A 1 94 ? -3.618 -5.422 -2.497 1.00 77.25 94 MET A CA 1
ATOM 766 C C . MET A 1 94 ? -4.275 -4.519 -1.452 1.00 77.25 94 MET A C 1
ATOM 768 O O . MET A 1 94 ? -3.828 -3.404 -1.266 1.00 77.25 94 MET A O 1
ATOM 772 N N . GLY A 1 95 ? -5.319 -4.948 -0.738 1.00 63.47 95 GLY A N 1
ATOM 773 C CA . GLY A 1 95 ? -5.926 -4.139 0.334 1.00 63.47 95 GLY A CA 1
ATOM 774 C C . GLY A 1 95 ? -6.900 -3.045 -0.120 1.00 63.47 95 GLY A C 1
ATOM 775 O O . GLY A 1 95 ? -7.198 -2.133 0.656 1.00 63.47 95 GLY A O 1
ATOM 776 N N . ARG A 1 96 ? -7.428 -3.136 -1.349 1.00 66.19 96 ARG A N 1
ATOM 777 C CA . ARG A 1 96 ? -8.526 -2.281 -1.841 1.00 66.19 96 ARG A CA 1
ATOM 778 C C . ARG A 1 96 ? -9.797 -2.400 -0.984 1.00 66.19 96 ARG A C 1
ATOM 780 O O . ARG A 1 96 ? -10.535 -1.434 -0.839 1.00 66.19 96 ARG A O 1
ATOM 787 N N . TYR A 1 97 ? -9.990 -3.545 -0.331 1.00 58.84 97 TYR A N 1
ATOM 788 C CA . TYR A 1 97 ? -11.048 -3.764 0.651 1.00 58.84 97 TYR A CA 1
ATOM 789 C C . TYR A 1 97 ? -10.548 -3.415 2.059 1.00 58.84 97 TYR A C 1
ATOM 791 O O . TYR A 1 97 ? -9.651 -4.060 2.600 1.00 58.84 97 TYR A O 1
ATOM 799 N N . SER A 1 98 ? -11.105 -2.357 2.650 1.00 54.47 98 SER A N 1
ATOM 800 C CA . SER A 1 98 ? -10.904 -2.040 4.065 1.00 54.47 98 SER A CA 1
ATOM 801 C C . SER A 1 98 ? -11.831 -2.918 4.901 1.00 54.47 98 SER A C 1
ATOM 803 O O . SER A 1 98 ? -13.048 -2.860 4.740 1.00 54.47 98 SER A O 1
ATOM 805 N N . ALA A 1 99 ? -11.282 -3.705 5.827 1.00 57.03 99 ALA A N 1
ATOM 806 C CA . ALA A 1 99 ? -12.070 -4.542 6.736 1.00 57.03 99 ALA A CA 1
ATOM 807 C C . ALA A 1 99 ? -12.870 -3.736 7.782 1.00 57.03 99 ALA A C 1
ATOM 809 O O . ALA A 1 99 ? -13.440 -4.328 8.701 1.00 57.03 99 ALA A O 1
ATOM 810 N N . TYR A 1 100 ? -12.879 -2.402 7.687 1.00 51.22 100 TYR A N 1
ATOM 811 C CA . TYR A 1 100 ? -13.374 -1.527 8.744 1.00 51.22 100 TYR A CA 1
ATOM 812 C C . TYR A 1 100 ? -14.886 -1.261 8.709 1.00 51.22 100 TYR A C 1
ATOM 814 O O . TYR A 1 100 ? -15.435 -0.806 9.702 1.00 51.22 100 TYR A O 1
ATOM 822 N N . ALA A 1 101 ? -15.592 -1.578 7.621 1.00 46.53 101 ALA A N 1
ATOM 823 C CA . ALA A 1 101 ? -16.992 -1.162 7.486 1.00 46.53 101 ALA A CA 1
ATOM 824 C C . ALA A 1 101 ? -17.851 -2.116 6.645 1.00 46.53 101 ALA A C 1
ATOM 826 O O . ALA A 1 101 ? -18.570 -1.687 5.748 1.00 46.53 101 ALA A O 1
ATOM 827 N N . SER A 1 102 ? -17.812 -3.427 6.905 1.00 54.81 102 SER A N 1
ATOM 828 C CA . SER A 1 102 ? -18.878 -4.275 6.356 1.00 54.81 102 SER A CA 1
ATOM 829 C C . SER A 1 102 ? -20.137 -4.081 7.205 1.00 54.81 102 SER A C 1
ATOM 831 O O . SER A 1 102 ? -20.071 -4.329 8.413 1.00 54.81 102 SER A O 1
ATOM 833 N N . MET A 1 103 ? -21.279 -3.745 6.589 1.00 50.25 103 MET A N 1
ATOM 834 C CA . MET A 1 103 ? -22.614 -3.725 7.227 1.00 50.25 103 MET A CA 1
ATOM 835 C C . MET A 1 103 ? -22.885 -4.974 8.091 1.00 50.25 103 MET A C 1
ATOM 837 O O . MET A 1 103 ? -23.593 -4.914 9.092 1.00 50.25 103 MET A O 1
ATOM 841 N N . ARG A 1 104 ? -22.220 -6.093 7.781 1.00 54.81 104 ARG A N 1
ATOM 842 C CA . ARG A 1 104 ? -22.216 -7.333 8.563 1.00 54.81 104 ARG A CA 1
ATOM 843 C C . ARG A 1 104 ? -21.849 -7.156 10.048 1.00 54.81 104 ARG A C 1
ATOM 845 O O . ARG A 1 104 ? -22.403 -7.879 10.867 1.00 54.81 104 ARG A O 1
ATOM 852 N N . ARG A 1 105 ? -20.979 -6.205 10.422 1.00 59.25 105 ARG A N 1
ATOM 853 C CA . ARG A 1 105 ? -20.620 -5.932 11.835 1.00 59.25 105 ARG A CA 1
ATOM 854 C C . ARG A 1 105 ? -21.559 -4.952 12.539 1.00 59.25 105 ARG A C 1
ATOM 856 O O . ARG A 1 105 ? -21.570 -4.920 13.757 1.00 59.25 105 ARG A O 1
ATOM 863 N N . ALA A 1 106 ? -22.393 -4.203 11.818 1.00 60.69 106 ALA A N 1
ATOM 864 C CA . ALA A 1 106 ? -23.460 -3.439 12.468 1.00 60.69 106 ALA A CA 1
ATOM 865 C C . ALA A 1 106 ? -24.508 -4.387 13.083 1.00 60.69 106 ALA A C 1
ATOM 867 O O . ALA A 1 106 ? -25.048 -4.110 14.148 1.00 60.69 106 ALA A O 1
ATOM 868 N N . SER A 1 107 ? -24.716 -5.561 12.469 1.00 63.19 107 SER A N 1
ATOM 869 C CA . SER A 1 107 ? -25.655 -6.583 12.953 1.00 63.19 107 SER A CA 1
ATOM 870 C C . SER A 1 107 ? -25.327 -7.154 14.342 1.00 63.19 107 SER A C 1
ATOM 872 O O . SER A 1 107 ? -26.235 -7.617 15.026 1.00 63.19 107 SER A O 1
ATOM 874 N N . SER A 1 108 ? -24.064 -7.108 14.793 1.00 65.06 108 SER A N 1
ATOM 875 C CA . SER A 1 108 ? -23.690 -7.597 16.129 1.00 65.06 108 SER A CA 1
ATOM 876 C C . SER A 1 108 ? -24.133 -6.664 17.253 1.00 65.06 108 SER A C 1
ATOM 878 O O . SER A 1 108 ? -24.356 -7.142 18.358 1.00 65.06 108 SER A O 1
ATOM 880 N N . PHE A 1 109 ? -24.343 -5.372 16.975 1.00 65.25 109 PHE A N 1
ATOM 881 C CA . PHE A 1 109 ? -24.879 -4.441 17.973 1.00 65.25 109 PHE A CA 1
ATOM 882 C C . PHE A 1 109 ? -26.378 -4.657 18.232 1.00 65.25 109 PHE A C 1
ATOM 884 O O . PHE A 1 109 ? -26.850 -4.423 19.335 1.00 65.25 109 PHE A O 1
ATOM 891 N N . TYR A 1 110 ? -27.121 -5.194 17.260 1.00 65.19 110 TYR A N 1
ATOM 892 C CA . TYR A 1 110 ? -28.537 -5.544 17.441 1.00 65.19 110 TYR A CA 1
ATOM 893 C C . TYR A 1 110 ? -28.756 -6.822 18.270 1.00 65.19 110 TYR A C 1
ATOM 895 O O . TYR A 1 110 ? -29.893 -7.152 18.586 1.00 65.19 110 TYR A O 1
ATOM 903 N N . LYS A 1 111 ? -27.684 -7.556 18.606 1.00 70.25 111 LYS A N 1
ATOM 904 C CA . LYS A 1 111 ? -27.729 -8.795 19.402 1.00 70.25 111 LYS A CA 1
ATOM 905 C C . LYS A 1 111 ? -27.278 -8.604 20.854 1.00 70.25 111 LYS A C 1
ATOM 907 O O . LYS A 1 111 ? -27.139 -9.590 21.570 1.00 70.25 111 LYS A O 1
ATOM 912 N N . LEU A 1 112 ? -26.996 -7.369 21.266 1.00 73.44 112 LEU A N 1
ATOM 913 C CA . LEU A 1 112 ? -26.597 -7.059 22.637 1.00 73.44 112 LEU A CA 1
ATOM 914 C C . LEU A 1 112 ? -27.790 -7.246 23.582 1.00 73.44 112 LEU A C 1
ATOM 916 O O . LEU A 1 112 ? -28.900 -6.804 23.282 1.00 73.44 112 LEU A O 1
ATOM 920 N N . ASN A 1 113 ? -27.560 -7.898 24.721 1.00 73.75 113 ASN A N 1
ATOM 921 C CA . ASN A 1 113 ? -28.598 -8.070 25.731 1.00 73.75 113 ASN A CA 1
ATOM 922 C C . ASN A 1 113 ? -28.900 -6.728 26.409 1.00 73.75 113 ASN A C 1
ATOM 924 O O . ASN A 1 113 ? -27.992 -5.978 26.760 1.00 73.75 113 ASN A O 1
ATOM 928 N N . ASN A 1 114 ? -30.186 -6.441 26.619 1.00 72.50 114 ASN A N 1
ATOM 929 C CA . ASN A 1 114 ? -30.666 -5.236 27.303 1.00 72.50 114 ASN A CA 1
ATOM 930 C C . ASN A 1 114 ? -30.535 -5.379 28.831 1.00 72.50 114 ASN A C 1
ATOM 932 O O . ASN A 1 114 ? -31.525 -5.435 29.559 1.00 72.50 114 ASN A O 1
ATOM 936 N N . ASP A 1 115 ? -29.301 -5.476 29.320 1.00 79.25 115 ASP A N 1
ATOM 937 C CA . ASP A 1 115 ? -28.975 -5.517 30.745 1.00 79.25 115 ASP A CA 1
ATOM 938 C C . ASP A 1 115 ? -28.134 -4.300 31.180 1.00 79.25 115 ASP A C 1
ATOM 940 O O . ASP A 1 115 ? -27.843 -3.389 30.400 1.00 79.25 115 ASP A O 1
ATOM 944 N N . LYS A 1 116 ? -27.743 -4.266 32.460 1.00 72.19 116 LYS A N 1
ATOM 945 C CA . LYS A 1 116 ? -26.911 -3.190 33.029 1.00 72.19 116 LYS A CA 1
ATOM 946 C C . LYS A 1 116 ? -25.521 -3.083 32.379 1.00 72.19 116 LYS A C 1
ATOM 948 O O . LYS A 1 116 ? -24.873 -2.058 32.553 1.00 72.19 116 LYS A O 1
ATOM 953 N N . TRP A 1 117 ? -25.090 -4.099 31.632 1.00 79.75 117 TRP A N 1
ATOM 954 C CA . TRP A 1 117 ? -23.783 -4.204 30.984 1.00 79.75 117 TRP A CA 1
ATOM 955 C C . TRP A 1 117 ? -23.831 -3.921 29.485 1.00 79.75 117 TRP A C 1
ATOM 957 O O . TRP A 1 117 ? -22.791 -3.990 28.832 1.00 79.75 117 TRP A O 1
ATOM 967 N N . ILE A 1 118 ? -24.988 -3.568 28.917 1.00 82.25 118 ILE A N 1
ATOM 968 C CA . ILE A 1 118 ? -25.131 -3.332 27.474 1.00 82.25 118 ILE A CA 1
ATOM 969 C C . ILE A 1 118 ? -24.094 -2.340 26.926 1.00 82.25 118 ILE A C 1
ATOM 971 O O . ILE A 1 118 ? -23.534 -2.540 25.846 1.00 82.25 118 ILE A O 1
ATOM 975 N N . LYS A 1 119 ? -23.790 -1.286 27.693 1.00 80.19 119 LYS A N 1
ATOM 976 C CA . LYS A 1 119 ? -22.775 -0.285 27.342 1.00 80.19 119 LYS A CA 1
ATOM 977 C C . LYS A 1 119 ? -21.378 -0.889 27.333 1.00 80.19 119 LYS A C 1
ATOM 979 O O . LYS A 1 119 ? -20.650 -0.717 26.358 1.00 80.19 119 LYS A O 1
ATOM 984 N N . THR A 1 120 ? -21.035 -1.629 28.381 1.00 83.50 120 THR A N 1
ATOM 985 C CA . THR A 1 120 ? -19.755 -2.322 28.512 1.00 83.50 120 THR A CA 1
ATOM 986 C C . THR A 1 120 ? -19.555 -3.351 27.392 1.00 83.50 120 THR A C 1
ATOM 988 O O . THR A 1 120 ? -18.531 -3.320 26.714 1.00 83.50 120 THR A O 1
ATOM 991 N N . GLN A 1 121 ? -20.558 -4.192 27.118 1.00 83.19 121 GLN A N 1
ATOM 992 C CA . GLN A 1 121 ? -20.536 -5.190 26.039 1.00 83.19 121 GLN A CA 1
ATOM 993 C C . GLN A 1 121 ? -20.425 -4.531 24.654 1.00 83.19 121 GLN A C 1
ATOM 995 O O . GLN A 1 121 ? -19.712 -5.020 23.771 1.00 83.19 121 GLN A O 1
ATOM 1000 N N . GLY A 1 122 ? -21.104 -3.397 24.453 1.00 81.62 122 GLY A N 1
ATOM 1001 C CA . GLY A 1 122 ? -20.991 -2.596 23.237 1.00 81.62 122 GLY A CA 1
ATOM 1002 C C . GLY A 1 122 ? -19.577 -2.048 23.037 1.00 81.62 122 GLY A C 1
ATOM 1003 O O . GLY A 1 122 ? -19.030 -2.155 21.936 1.00 81.62 122 GLY A O 1
ATOM 1004 N N . LEU A 1 123 ? -18.963 -1.518 24.101 1.00 84.12 123 LEU A N 1
ATOM 1005 C CA . LEU A 1 123 ? -17.584 -1.024 24.080 1.00 84.12 123 LEU A CA 1
ATOM 1006 C C . LEU A 1 123 ? -16.587 -2.149 23.812 1.00 84.12 123 LEU A C 1
ATOM 1008 O O . LEU A 1 123 ? -15.721 -2.003 22.956 1.00 84.12 123 LEU A O 1
ATOM 1012 N N . GLU A 1 124 ? -16.742 -3.296 24.466 1.00 83.69 124 GLU A N 1
ATOM 1013 C CA . GLU A 1 124 ? -15.891 -4.463 24.239 1.00 83.69 124 GLU A CA 1
ATOM 1014 C C . GLU A 1 124 ? -15.979 -4.947 22.782 1.00 83.69 124 GLU A C 1
ATOM 1016 O O . GLU A 1 124 ? -14.959 -5.138 22.113 1.00 83.69 124 GLU A O 1
ATOM 1021 N N . THR A 1 125 ? -17.196 -5.059 22.244 1.00 83.56 125 THR A N 1
ATOM 1022 C CA . THR A 1 125 ? -17.435 -5.453 20.846 1.00 83.56 125 THR A CA 1
ATOM 1023 C C . THR A 1 125 ? -16.798 -4.465 19.864 1.00 83.56 125 THR A C 1
ATOM 1025 O O . THR A 1 125 ? -16.207 -4.869 18.851 1.00 83.56 125 THR A O 1
ATOM 1028 N N . ALA A 1 126 ? -16.889 -3.165 20.156 1.00 81.81 126 ALA A N 1
ATOM 1029 C CA . ALA A 1 126 ? -16.262 -2.117 19.361 1.00 81.81 126 ALA A CA 1
ATOM 1030 C C . ALA A 1 126 ? -14.730 -2.233 19.404 1.00 81.81 126 ALA A C 1
ATOM 1032 O O . ALA A 1 126 ? -14.098 -2.288 18.346 1.00 81.81 126 ALA A O 1
ATOM 1033 N N . THR A 1 127 ? -14.141 -2.375 20.592 1.00 84.81 127 THR A N 1
ATOM 1034 C CA . THR A 1 127 ? -12.693 -2.540 20.799 1.00 84.81 127 THR A CA 1
ATOM 1035 C C . THR A 1 127 ? -12.151 -3.767 20.072 1.00 84.81 127 THR A C 1
ATOM 1037 O O . THR A 1 127 ? -11.198 -3.659 19.301 1.00 84.81 127 THR A O 1
ATOM 1040 N N . GLN A 1 128 ? -12.801 -4.927 20.200 1.00 84.75 128 GLN A N 1
ATOM 1041 C CA . GLN A 1 128 ? -12.399 -6.140 19.476 1.00 84.75 128 GLN A CA 1
ATOM 1042 C C . GLN A 1 128 ? -12.480 -5.962 17.951 1.00 84.75 128 GLN A C 1
ATOM 1044 O O . GLN A 1 128 ? -11.665 -6.507 17.197 1.00 84.75 128 GLN A O 1
ATOM 1049 N N . THR A 1 129 ? -13.469 -5.205 17.474 1.00 81.88 129 THR A N 1
ATOM 1050 C CA . THR A 1 129 ? -13.617 -4.892 16.048 1.00 81.88 129 THR A CA 1
ATOM 1051 C C . THR A 1 129 ? -12.475 -4.012 15.551 1.00 81.88 129 THR A C 1
ATOM 1053 O O . THR A 1 129 ? -11.902 -4.309 14.496 1.00 81.88 129 THR A O 1
ATOM 1056 N N . VAL A 1 130 ? -12.113 -2.980 16.319 1.00 84.75 130 VAL A N 1
ATOM 1057 C CA . VAL A 1 130 ? -10.975 -2.099 16.025 1.00 84.75 130 VAL A CA 1
ATOM 1058 C C . VAL A 1 130 ? -9.686 -2.908 15.993 1.00 84.75 130 VAL A C 1
ATOM 1060 O O . VAL A 1 130 ? -8.984 -2.894 14.985 1.00 84.75 130 VAL A O 1
ATOM 1063 N N . GLN A 1 131 ? -9.426 -3.706 17.027 1.00 85.75 131 GLN A N 1
ATOM 1064 C CA . GLN A 1 131 ? -8.221 -4.525 17.147 1.00 85.75 131 GLN A CA 1
ATOM 1065 C C . GLN A 1 131 ? -8.044 -5.486 15.961 1.00 85.75 131 GLN A C 1
ATOM 1067 O O . GLN A 1 131 ? -6.966 -5.573 15.365 1.00 85.75 131 GLN A O 1
ATOM 1072 N N . LYS A 1 132 ? -9.112 -6.189 15.556 1.00 83.88 132 LYS A N 1
ATOM 1073 C CA . LYS A 1 132 ? -9.080 -7.077 14.377 1.00 83.88 132 LYS A CA 1
ATOM 1074 C C . LYS A 1 132 ? -8.721 -6.313 13.109 1.00 83.88 132 LYS A C 1
ATOM 1076 O O . LYS A 1 132 ? -7.993 -6.822 12.255 1.00 83.88 132 LYS A O 1
ATOM 1081 N N . ALA A 1 133 ? -9.243 -5.105 12.969 1.00 81.88 133 ALA A N 1
ATOM 1082 C CA . ALA A 1 133 ? -9.021 -4.312 11.784 1.00 81.88 133 ALA A CA 1
ATOM 1083 C C . ALA A 1 133 ? -7.652 -3.609 11.777 1.00 81.88 133 ALA A C 1
ATOM 1085 O O . ALA A 1 133 ? -7.061 -3.518 10.702 1.00 81.88 133 ALA A O 1
ATOM 1086 N N . ILE A 1 134 ? -7.094 -3.231 12.935 1.00 85.81 134 ILE A N 1
ATOM 1087 C CA . ILE A 1 134 ? -5.679 -2.841 13.074 1.00 85.81 134 ILE A CA 1
ATOM 1088 C C . ILE A 1 134 ? -4.789 -3.985 12.593 1.00 85.81 134 ILE A C 1
ATOM 1090 O O . ILE A 1 134 ? -3.988 -3.788 11.684 1.00 85.81 134 ILE A O 1
ATOM 1094 N N . ARG A 1 135 ? -4.984 -5.211 13.099 1.00 86.12 135 ARG A N 1
ATOM 1095 C CA . ARG A 1 135 ? -4.170 -6.374 12.698 1.00 86.12 135 ARG A CA 1
ATOM 1096 C C . ARG A 1 135 ? -4.234 -6.640 11.193 1.00 86.12 135 ARG A C 1
ATOM 1098 O O . ARG A 1 135 ? -3.209 -6.884 10.557 1.00 86.12 135 ARG A O 1
ATOM 1105 N N . TYR A 1 136 ? -5.432 -6.588 10.610 1.00 83.75 136 TYR A N 1
ATOM 1106 C CA . TYR A 1 136 ? -5.615 -6.802 9.174 1.00 83.75 136 TYR A CA 1
ATOM 1107 C C . TYR A 1 136 ? -4.970 -5.691 8.331 1.00 83.75 136 TYR A C 1
ATOM 1109 O O . TYR A 1 136 ? -4.238 -5.983 7.384 1.00 83.75 136 TYR A O 1
ATOM 1117 N N . ASN A 1 137 ? -5.201 -4.423 8.686 1.00 82.81 137 ASN A N 1
ATOM 1118 C CA . ASN A 1 137 ? -4.609 -3.288 7.978 1.00 82.81 137 ASN A CA 1
ATOM 1119 C C . ASN A 1 137 ? -3.083 -3.259 8.136 1.00 82.81 137 ASN A C 1
ATOM 1121 O O . ASN A 1 137 ? -2.391 -3.045 7.145 1.00 82.81 137 ASN A O 1
ATOM 1125 N N . GLY A 1 138 ? -2.554 -3.563 9.322 1.00 84.44 138 GLY A N 1
ATOM 1126 C CA . GLY A 1 138 ? -1.117 -3.651 9.579 1.00 84.44 138 GLY A CA 1
ATOM 1127 C C . GLY A 1 138 ? -0.433 -4.693 8.692 1.00 84.44 138 GLY A C 1
ATOM 1128 O O . GLY A 1 138 ? 0.566 -4.396 8.040 1.00 84.44 138 GLY A O 1
ATOM 1129 N N . LEU A 1 139 ? -1.018 -5.889 8.552 1.00 86.19 139 LEU A N 1
ATOM 1130 C CA . LEU A 1 139 ? -0.497 -6.913 7.635 1.00 86.19 139 LEU A CA 1
ATOM 1131 C C . LEU A 1 139 ? -0.496 -6.452 6.170 1.00 86.19 139 LEU A C 1
ATOM 1133 O O . LEU A 1 139 ? 0.451 -6.743 5.436 1.00 86.19 139 LEU A O 1
ATOM 1137 N N . ILE A 1 140 ? -1.536 -5.737 5.733 1.00 84.50 140 ILE A N 1
ATOM 1138 C CA . ILE A 1 140 ? -1.600 -5.173 4.377 1.00 84.50 140 ILE A CA 1
ATOM 1139 C C . ILE A 1 140 ? -0.506 -4.128 4.174 1.00 84.50 140 ILE A C 1
ATOM 1141 O O . ILE A 1 140 ? 0.178 -4.177 3.155 1.00 84.50 140 ILE A O 1
ATOM 1145 N N . ILE A 1 141 ? -0.330 -3.213 5.126 1.00 86.19 141 ILE A N 1
ATOM 1146 C CA . ILE A 1 141 ? 0.680 -2.147 5.082 1.00 86.19 141 ILE A CA 1
ATOM 1147 C C . ILE A 1 141 ? 2.082 -2.750 4.984 1.00 86.19 141 ILE A C 1
ATOM 1149 O O . ILE A 1 141 ? 2.872 -2.325 4.145 1.00 86.19 141 ILE A O 1
ATOM 1153 N N . ILE A 1 142 ? 2.379 -3.798 5.759 1.00 87.94 142 ILE A N 1
ATOM 1154 C CA . ILE A 1 142 ? 3.671 -4.499 5.699 1.00 87.94 142 ILE A CA 1
ATOM 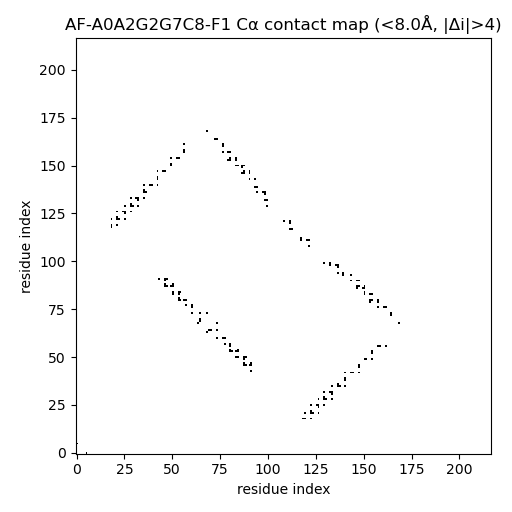1155 C C . ILE A 1 142 ? 3.884 -5.145 4.323 1.00 87.94 142 ILE A C 1
ATOM 1157 O O . ILE A 1 142 ? 4.956 -5.012 3.730 1.00 87.94 142 ILE A O 1
ATOM 1161 N N . LYS A 1 143 ? 2.878 -5.849 3.788 1.00 86.81 143 LYS A N 1
ATOM 1162 C CA . LYS A 1 143 ? 2.986 -6.493 2.467 1.00 86.81 143 LYS A CA 1
ATOM 1163 C C . LYS A 1 143 ? 3.138 -5.464 1.344 1.00 86.81 143 LYS A C 1
ATOM 1165 O O . LYS A 1 143 ? 3.995 -5.638 0.480 1.00 86.81 143 LYS A O 1
ATOM 1170 N N . ARG A 1 144 ? 2.370 -4.371 1.386 1.00 85.81 144 ARG A N 1
ATOM 1171 C CA . ARG A 1 144 ? 2.491 -3.247 0.446 1.00 85.81 144 ARG A CA 1
ATOM 1172 C C . ARG A 1 144 ? 3.861 -2.590 0.524 1.00 85.81 144 ARG A C 1
ATOM 1174 O O . ARG A 1 144 ? 4.467 -2.379 -0.518 1.00 85.81 144 ARG A O 1
ATOM 1181 N N . ALA A 1 145 ? 4.384 -2.333 1.722 1.00 86.06 145 ALA A N 1
ATOM 1182 C CA . ALA A 1 145 ? 5.715 -1.755 1.902 1.00 86.06 145 ALA A CA 1
ATOM 1183 C C . ALA A 1 145 ? 6.812 -2.608 1.246 1.00 86.06 145 ALA A C 1
ATOM 1185 O O . ALA A 1 145 ? 7.709 -2.070 0.599 1.00 86.06 145 ALA A O 1
ATOM 1186 N N . LYS A 1 146 ? 6.717 -3.942 1.349 1.00 89.75 146 LYS A N 1
ATOM 1187 C CA . LYS A 1 146 ? 7.639 -4.858 0.656 1.00 89.75 146 LYS A CA 1
ATOM 1188 C C . LYS A 1 146 ? 7.546 -4.719 -0.864 1.00 89.75 146 LYS A C 1
ATOM 1190 O O . LYS A 1 146 ? 8.578 -4.607 -1.517 1.00 89.75 146 LYS A O 1
ATOM 1195 N N . LEU A 1 147 ? 6.334 -4.681 -1.418 1.00 87.31 147 LEU A N 1
ATOM 1196 C CA . LEU A 1 147 ? 6.126 -4.509 -2.861 1.00 87.31 147 LEU A CA 1
ATOM 1197 C C . LEU A 1 147 ? 6.605 -3.140 -3.359 1.00 87.31 147 LEU A C 1
ATOM 1199 O O . LEU A 1 147 ? 7.246 -3.075 -4.402 1.00 87.31 147 LEU A O 1
ATOM 1203 N N . ILE A 1 148 ? 6.367 -2.068 -2.594 1.00 87.81 148 ILE A N 1
ATOM 1204 C CA . ILE A 1 148 ? 6.897 -0.724 -2.880 1.00 87.81 148 ILE A CA 1
ATOM 1205 C C . ILE A 1 148 ? 8.415 -0.765 -2.955 1.00 87.81 148 ILE A C 1
ATOM 1207 O O . ILE A 1 148 ? 8.990 -0.280 -3.922 1.00 87.81 148 ILE A O 1
ATOM 1211 N N . ARG A 1 149 ? 9.065 -1.373 -1.956 1.00 89.38 149 ARG A N 1
ATOM 1212 C CA . ARG A 1 149 ? 10.524 -1.481 -1.912 1.00 89.38 149 ARG A CA 1
ATOM 1213 C C . ARG A 1 149 ? 11.064 -2.232 -3.132 1.00 89.38 149 ARG A C 1
ATOM 1215 O O . ARG A 1 149 ? 12.001 -1.757 -3.762 1.00 89.38 149 ARG A O 1
ATOM 1222 N N . ILE A 1 150 ? 10.462 -3.369 -3.484 1.00 88.50 150 ILE A N 1
ATOM 1223 C CA . ILE A 1 150 ? 10.853 -4.147 -4.670 1.00 88.50 150 ILE A CA 1
ATOM 1224 C C . ILE A 1 150 ? 10.674 -3.308 -5.941 1.00 88.50 150 ILE A C 1
ATOM 1226 O O . ILE A 1 150 ? 11.603 -3.191 -6.732 1.00 88.50 150 ILE A O 1
ATOM 1230 N N . SER A 1 151 ? 9.512 -2.674 -6.110 1.00 86.75 151 SER A N 1
ATOM 1231 C CA . SER A 1 151 ? 9.223 -1.832 -7.274 1.00 86.75 151 SER A CA 1
ATOM 1232 C C . SER A 1 151 ? 10.177 -0.638 -7.375 1.00 86.75 151 SER A C 1
ATOM 1234 O O . SER A 1 151 ? 10.646 -0.333 -8.466 1.00 86.75 151 SER A O 1
ATOM 1236 N N . MET A 1 152 ? 10.557 -0.012 -6.256 1.00 88.25 152 MET A N 1
ATOM 1237 C CA . MET A 1 152 ? 11.574 1.045 -6.233 1.00 88.25 152 MET A CA 1
ATOM 1238 C C . MET A 1 152 ? 12.944 0.547 -6.694 1.00 88.25 152 MET A C 1
ATOM 1240 O O . MET A 1 152 ? 13.573 1.221 -7.503 1.00 88.25 152 MET A O 1
ATOM 1244 N N . TYR A 1 153 ? 13.400 -0.622 -6.232 1.00 90.12 153 TYR A N 1
ATOM 1245 C CA . TYR A 1 153 ? 14.678 -1.181 -6.686 1.00 90.12 153 TYR A CA 1
ATOM 1246 C C . TYR A 1 153 ? 14.674 -1.497 -8.181 1.00 90.12 153 TYR A C 1
ATOM 1248 O O . TYR A 1 153 ? 15.639 -1.175 -8.870 1.00 90.12 153 TYR A O 1
ATOM 1256 N N . ILE A 1 154 ? 13.581 -2.069 -8.694 1.00 88.56 154 ILE A N 1
ATOM 1257 C CA . ILE A 1 154 ? 13.432 -2.321 -10.133 1.00 88.56 154 ILE A CA 1
ATOM 1258 C C . ILE A 1 154 ? 13.439 -0.991 -10.893 1.00 88.56 154 ILE A C 1
ATOM 1260 O O . ILE A 1 154 ? 14.167 -0.854 -11.867 1.00 88.56 154 ILE A O 1
ATOM 1264 N N . THR A 1 155 ? 12.711 0.013 -10.399 1.00 88.19 155 THR A N 1
ATOM 1265 C CA . THR A 1 155 ? 12.646 1.348 -11.014 1.00 88.19 155 THR A CA 1
ATOM 1266 C C . THR A 1 155 ? 14.023 2.018 -11.063 1.00 88.19 155 THR A C 1
ATOM 1268 O O . THR A 1 155 ? 14.399 2.588 -12.088 1.00 88.19 155 THR A O 1
ATOM 1271 N N . LEU A 1 156 ? 14.804 1.908 -9.985 1.00 89.12 156 LEU A N 1
ATOM 1272 C CA . LEU A 1 156 ? 16.177 2.409 -9.918 1.00 89.12 156 LEU A CA 1
ATOM 1273 C C . LEU A 1 156 ? 17.099 1.661 -10.893 1.00 89.12 156 LEU A C 1
ATOM 1275 O O . LEU A 1 156 ? 17.929 2.280 -11.554 1.00 89.12 156 LEU A O 1
ATOM 1279 N N . SER A 1 157 ? 16.924 0.344 -11.025 1.00 86.69 157 SER A N 1
ATOM 1280 C CA . SER A 1 157 ? 17.649 -0.461 -12.012 1.00 86.69 157 SER A CA 1
ATOM 1281 C C . SER A 1 157 ? 17.318 -0.033 -13.443 1.00 86.69 157 SER A C 1
ATOM 1283 O O . SER A 1 157 ? 18.235 0.165 -14.238 1.00 86.69 157 SER A O 1
ATOM 1285 N N . SER A 1 158 ? 16.043 0.210 -13.763 1.00 84.81 158 SER A N 1
ATOM 1286 C CA . SER A 1 158 ? 15.665 0.778 -15.061 1.00 84.81 158 SER A CA 1
ATOM 1287 C C . SER A 1 158 ? 16.267 2.168 -15.271 1.00 84.81 158 SER A C 1
ATOM 1289 O O . SER A 1 158 ? 16.793 2.426 -16.346 1.00 84.81 158 SER A O 1
ATOM 1291 N N . LEU A 1 159 ? 16.307 3.039 -14.259 1.00 88.00 159 LEU A N 1
ATOM 1292 C CA . LEU A 1 159 ? 16.977 4.337 -14.391 1.00 88.00 159 LEU A CA 1
ATOM 1293 C C . LEU A 1 159 ? 18.462 4.178 -14.760 1.00 88.00 159 LEU A C 1
ATOM 1295 O O . LEU A 1 159 ? 18.947 4.866 -15.653 1.00 88.00 159 LEU A O 1
ATOM 1299 N N . PHE A 1 160 ? 19.174 3.247 -14.122 1.00 87.81 160 PHE A N 1
ATOM 1300 C CA . PHE A 1 160 ? 20.576 2.971 -14.446 1.00 87.81 160 PHE A CA 1
ATOM 1301 C C . PHE A 1 160 ? 20.749 2.449 -15.880 1.00 87.81 160 PHE A C 1
ATOM 1303 O O . PHE A 1 160 ? 21.624 2.911 -16.608 1.00 87.81 160 PHE A O 1
ATOM 1310 N N . MET A 1 161 ? 19.872 1.546 -16.324 1.00 84.00 161 MET A N 1
ATOM 1311 C CA . MET A 1 161 ? 19.875 1.045 -17.703 1.00 84.00 161 MET A CA 1
ATOM 1312 C C . MET A 1 161 ? 19.577 2.147 -18.725 1.00 84.00 161 MET A C 1
ATOM 1314 O O . MET A 1 161 ? 20.185 2.168 -19.791 1.00 84.00 161 MET A O 1
ATOM 1318 N N . LEU A 1 162 ? 18.698 3.096 -18.394 1.00 84.19 162 LEU A N 1
ATOM 1319 C CA . LEU A 1 162 ? 18.410 4.251 -19.244 1.00 84.19 162 LEU A CA 1
ATOM 1320 C C . LEU A 1 162 ? 19.646 5.145 -19.425 1.00 84.19 162 LEU A C 1
ATOM 1322 O O . LEU A 1 162 ? 19.874 5.640 -20.525 1.00 84.19 162 LEU A O 1
ATOM 1326 N N . LEU A 1 163 ? 20.466 5.313 -18.381 1.00 86.12 163 LEU A N 1
ATOM 1327 C CA . LEU A 1 163 ? 21.737 6.044 -18.470 1.00 86.12 163 LEU A CA 1
ATOM 1328 C C . LEU A 1 163 ? 22.773 5.317 -19.339 1.00 86.12 163 LEU A C 1
ATOM 1330 O O . LEU A 1 163 ? 23.511 5.956 -20.083 1.00 86.12 163 LEU A O 1
ATOM 1334 N N . ILE A 1 164 ? 22.825 3.985 -19.269 1.00 85.62 164 ILE A N 1
ATOM 1335 C CA . ILE A 1 164 ? 23.698 3.190 -20.143 1.00 85.62 164 ILE A CA 1
ATOM 1336 C C . ILE A 1 164 ? 23.242 3.318 -21.598 1.00 85.62 164 ILE A C 1
ATOM 1338 O O . ILE A 1 164 ? 24.065 3.562 -22.477 1.00 85.62 164 ILE A O 1
ATOM 1342 N N . LEU A 1 165 ? 21.935 3.195 -21.852 1.00 82.06 165 LEU A N 1
ATOM 1343 C CA . LEU A 1 165 ? 21.349 3.345 -23.184 1.00 82.06 165 LEU A CA 1
ATOM 1344 C C . LEU A 1 165 ? 21.657 4.738 -23.754 1.00 82.06 165 LEU A C 1
ATOM 1346 O O . LEU A 1 165 ? 22.121 4.847 -24.887 1.00 82.06 165 LEU A O 1
ATOM 1350 N N . SER A 1 166 ? 21.471 5.802 -22.968 1.00 80.56 166 SER A N 1
ATOM 1351 C CA . SER A 1 166 ? 21.768 7.163 -23.423 1.00 80.56 166 SER A CA 1
ATOM 1352 C C . SER A 1 166 ? 23.258 7.358 -23.719 1.00 80.56 166 SER A C 1
ATOM 1354 O O . SER A 1 166 ? 23.597 7.851 -24.793 1.00 80.56 166 SER A O 1
ATOM 1356 N N . ALA A 1 167 ? 24.161 6.886 -22.856 1.00 83.31 167 ALA A N 1
ATOM 1357 C CA . ALA A 1 167 ? 25.601 6.931 -23.116 1.00 83.31 167 ALA A CA 1
ATOM 1358 C C . ALA A 1 167 ? 25.989 6.157 -24.389 1.00 83.31 167 ALA A C 1
ATOM 1360 O O . ALA A 1 167 ? 26.763 6.653 -25.207 1.00 83.31 167 ALA A O 1
ATOM 1361 N N . HIS A 1 168 ? 25.410 4.972 -24.591 1.00 81.06 168 HIS A N 1
ATOM 1362 C CA . HIS A 1 168 ? 25.655 4.142 -25.768 1.00 81.06 168 HIS A CA 1
ATOM 1363 C C . HIS A 1 168 ? 25.175 4.815 -27.061 1.00 81.06 168 HIS A C 1
ATOM 1365 O O . HIS A 1 168 ? 25.907 4.855 -28.046 1.00 81.06 168 HIS A O 1
ATOM 1371 N N . THR A 1 169 ? 23.978 5.409 -27.059 1.00 76.69 169 THR A N 1
ATOM 1372 C CA . THR A 1 169 ? 23.460 6.142 -28.231 1.00 76.69 169 THR A CA 1
ATOM 1373 C C . THR A 1 169 ? 24.306 7.365 -28.584 1.00 76.69 169 THR A C 1
ATOM 1375 O O . THR A 1 169 ? 24.562 7.602 -29.762 1.00 76.69 169 THR A O 1
ATOM 1378 N N . VAL A 1 170 ? 24.809 8.108 -27.590 1.00 80.75 170 VAL A N 1
ATOM 1379 C CA . VAL A 1 170 ? 25.746 9.222 -27.818 1.00 80.75 170 VAL A CA 1
ATOM 1380 C C . VAL A 1 170 ? 27.063 8.718 -28.406 1.00 80.75 170 VAL A C 1
ATOM 1382 O O . VAL A 1 170 ? 27.565 9.312 -29.358 1.00 80.75 170 VAL A O 1
ATOM 1385 N N . TYR A 1 171 ? 27.601 7.610 -27.888 1.00 80.31 171 TYR A N 1
ATOM 1386 C CA . TYR A 1 171 ? 28.827 7.005 -28.410 1.00 80.31 171 TYR A CA 1
ATOM 1387 C C . TYR A 1 171 ? 28.677 6.565 -29.874 1.00 80.31 171 TYR A C 1
ATOM 1389 O O . TYR A 1 171 ? 29.536 6.881 -30.695 1.00 80.31 171 TYR A O 1
ATOM 1397 N N . ILE A 1 172 ? 27.564 5.911 -30.228 1.00 74.25 172 ILE A N 1
ATOM 1398 C CA . ILE A 1 172 ? 27.272 5.529 -31.619 1.00 74.25 172 ILE A CA 1
ATOM 1399 C C . ILE A 1 172 ? 27.162 6.765 -32.516 1.00 74.25 172 ILE A C 1
ATOM 1401 O O . ILE A 1 172 ? 27.762 6.790 -33.589 1.00 74.25 172 ILE A O 1
ATOM 1405 N N . LYS A 1 173 ? 26.440 7.810 -32.087 1.00 75.06 173 LYS A N 1
ATOM 1406 C CA . LYS A 1 173 ? 26.311 9.050 -32.871 1.00 75.06 173 LYS A CA 1
ATOM 1407 C C . LYS A 1 173 ? 27.673 9.708 -33.120 1.00 75.06 173 LYS A C 1
ATOM 1409 O O . LYS A 1 173 ? 27.970 10.050 -34.259 1.00 75.06 173 LYS A O 1
ATOM 1414 N N . GLN A 1 174 ? 28.530 9.802 -32.101 1.00 74.81 174 GLN A N 1
ATOM 1415 C CA . GLN A 1 174 ? 29.892 10.331 -32.255 1.00 74.81 174 GLN A CA 1
ATOM 1416 C C . GLN A 1 174 ? 30.767 9.458 -33.166 1.00 74.81 174 GLN A C 1
ATOM 1418 O O . GLN A 1 174 ? 31.523 9.992 -33.975 1.00 74.81 174 GLN A O 1
ATOM 1423 N N . GLY A 1 175 ? 30.667 8.129 -33.067 1.00 66.06 175 GLY A N 1
ATOM 1424 C CA . GLY A 1 175 ? 31.392 7.203 -33.941 1.00 66.06 175 GLY A CA 1
ATOM 1425 C C . GLY A 1 175 ? 30.990 7.343 -35.412 1.00 66.06 175 GLY A C 1
ATOM 1426 O O . GLY A 1 175 ? 31.857 7.389 -36.284 1.00 66.06 175 GLY A O 1
ATOM 1427 N N . ASN A 1 176 ? 29.693 7.498 -35.681 1.00 63.28 176 ASN A N 1
ATOM 1428 C CA . ASN A 1 176 ? 29.173 7.706 -37.033 1.00 63.28 176 ASN A CA 1
ATOM 1429 C C . ASN A 1 176 ? 29.592 9.074 -37.604 1.00 63.28 176 ASN A C 1
ATOM 1431 O O . ASN A 1 176 ? 30.039 9.145 -38.745 1.00 63.28 176 ASN A O 1
ATOM 1435 N N . GLU A 1 177 ? 29.568 10.146 -36.804 1.00 64.06 177 GLU A N 1
ATOM 1436 C CA . GLU A 1 177 ? 30.064 11.472 -37.222 1.00 64.06 177 GLU A CA 1
ATOM 1437 C C . GLU A 1 177 ? 31.578 11.499 -37.510 1.00 64.06 177 GLU A C 1
ATOM 1439 O O . GLU A 1 177 ? 32.052 12.314 -38.307 1.00 64.06 177 GLU A O 1
ATOM 1444 N N . MET A 1 178 ? 32.364 10.621 -36.875 1.00 58.72 178 MET A N 1
ATOM 1445 C CA . MET A 1 178 ? 33.794 10.462 -37.172 1.00 58.72 178 MET A CA 1
ATOM 1446 C C . MET A 1 178 ? 34.055 9.616 -38.425 1.00 58.72 178 MET A C 1
ATOM 1448 O O . MET A 1 178 ? 35.080 9.826 -39.073 1.00 58.72 178 MET A O 1
ATOM 1452 N N . ALA A 1 179 ? 33.148 8.703 -38.780 1.00 59.25 179 ALA A N 1
ATOM 1453 C CA . ALA A 1 179 ? 33.225 7.899 -40.001 1.00 59.25 179 ALA A CA 1
ATOM 1454 C C . ALA A 1 179 ? 32.789 8.676 -41.259 1.00 59.25 179 ALA A C 1
ATOM 1456 O O . ALA A 1 179 ? 33.343 8.448 -42.332 1.00 59.25 179 ALA A O 1
ATOM 1457 N N . ASP A 1 180 ? 31.865 9.633 -41.122 1.00 57.78 180 ASP A N 1
ATOM 1458 C CA . ASP A 1 180 ? 31.346 10.456 -42.230 1.00 57.78 180 ASP A CA 1
ATOM 1459 C C . ASP A 1 180 ? 32.205 11.687 -42.573 1.00 57.78 180 ASP A C 1
ATOM 1461 O O . ASP A 1 180 ? 31.903 12.424 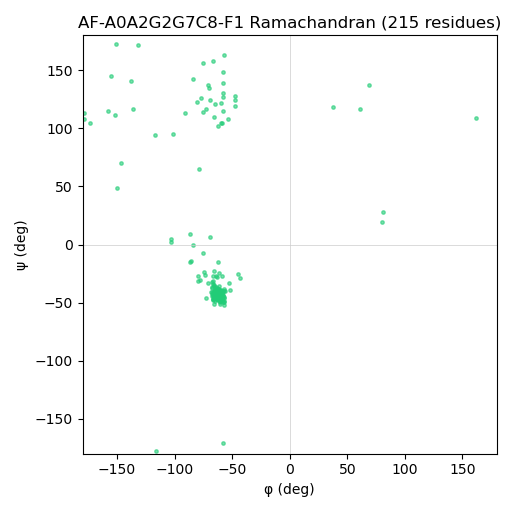-43.516 1.00 57.78 180 ASP A O 1
ATOM 1465 N N . LYS A 1 181 ? 33.316 11.933 -41.862 1.00 50.59 181 LYS A N 1
ATOM 1466 C CA . LYS A 1 181 ? 34.308 12.913 -42.326 1.00 50.59 181 LYS A CA 1
ATOM 1467 C C . LYS A 1 181 ? 35.107 12.290 -43.475 1.00 50.59 181 LYS A C 1
ATOM 1469 O O . LYS A 1 181 ? 35.875 11.363 -43.212 1.00 50.59 181 LYS A O 1
ATOM 1474 N N . PRO A 1 182 ? 35.011 12.798 -44.722 1.00 49.09 182 PRO A N 1
ATOM 1475 C CA . PRO A 1 182 ? 35.833 12.287 -45.807 1.00 49.09 182 PRO A CA 1
ATOM 1476 C C . PRO A 1 182 ? 37.299 12.439 -45.412 1.00 49.09 182 PRO A C 1
ATOM 1478 O O . PRO A 1 182 ? 37.751 13.524 -45.022 1.00 49.09 182 PRO A O 1
ATOM 1481 N N . SER A 1 183 ? 38.036 11.333 -45.488 1.00 51.78 183 S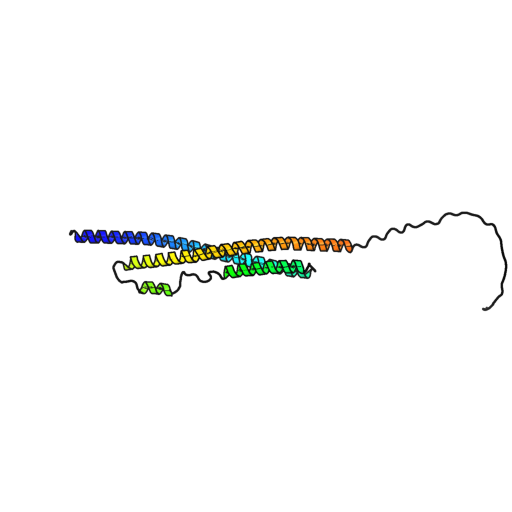ER A N 1
ATOM 1482 C CA . SER A 1 183 ? 39.487 11.340 -45.422 1.00 51.78 183 SER A CA 1
ATOM 1483 C C . SER A 1 183 ? 39.989 12.426 -46.371 1.00 51.78 183 SER A C 1
ATOM 1485 O O . SER A 1 183 ? 39.693 12.424 -47.567 1.00 51.78 183 SER A O 1
ATOM 1487 N N . LYS A 1 184 ? 40.701 13.416 -45.818 1.00 44.38 184 LYS A N 1
ATOM 1488 C CA . LYS A 1 184 ? 41.400 14.424 -46.621 1.00 44.38 184 LYS A CA 1
ATOM 1489 C C . LYS A 1 184 ? 42.168 13.673 -47.717 1.00 44.38 184 LYS A C 1
ATOM 1491 O O . LYS A 1 184 ? 42.894 12.740 -47.361 1.00 44.38 184 LYS A O 1
ATOM 1496 N N . PRO A 1 185 ? 42.017 14.023 -49.007 1.00 43.09 185 PRO A N 1
ATOM 1497 C CA . PRO A 1 185 ? 42.744 13.325 -50.051 1.00 43.09 185 PRO A CA 1
ATOM 1498 C C . PRO A 1 185 ? 44.233 13.445 -49.745 1.00 43.09 185 PRO A C 1
ATOM 1500 O O . PRO A 1 185 ? 44.729 14.529 -49.421 1.00 43.09 185 PRO A O 1
ATOM 1503 N N . ALA A 1 186 ? 44.917 12.302 -49.788 1.00 41.56 186 ALA A N 1
ATOM 1504 C CA . ALA A 1 186 ? 46.361 12.240 -49.719 1.00 41.56 186 ALA A CA 1
ATOM 1505 C C . ALA A 1 186 ? 46.921 13.267 -50.705 1.00 41.56 186 ALA A C 1
ATOM 1507 O O . ALA A 1 186 ? 46.559 13.271 -51.881 1.00 41.56 186 ALA A O 1
ATOM 1508 N N . VAL A 1 187 ? 47.756 14.173 -50.198 1.00 42.75 187 VAL A N 1
ATOM 1509 C CA . VAL A 1 187 ? 48.500 15.126 -51.013 1.00 42.75 187 VAL A CA 1
ATOM 1510 C C . VAL A 1 187 ? 49.252 14.318 -52.065 1.00 42.75 187 VAL A C 1
ATOM 1512 O O . VAL A 1 187 ? 50.198 13.600 -51.742 1.00 42.75 187 VAL A O 1
ATOM 1515 N N . THR A 1 188 ? 48.811 14.407 -53.319 1.00 39.34 188 THR A N 1
ATOM 1516 C CA . THR A 1 188 ? 49.569 13.927 -54.469 1.00 39.34 188 THR A CA 1
ATOM 1517 C C . THR A 1 188 ? 50.889 14.683 -54.461 1.00 39.34 188 THR A C 1
ATOM 1519 O O . THR A 1 188 ? 50.939 15.874 -54.766 1.00 39.34 188 THR A O 1
ATOM 1522 N N . VAL A 1 189 ? 51.959 14.005 -54.051 1.00 43.78 189 VAL A N 1
ATOM 1523 C CA . VAL A 1 189 ? 53.324 14.493 -54.224 1.00 43.78 189 VAL A CA 1
ATOM 1524 C C . VAL A 1 189 ? 53.531 14.661 -55.726 1.00 43.78 189 VAL A C 1
ATOM 1526 O O . VAL A 1 189 ? 53.660 13.687 -56.463 1.00 43.78 189 VAL A O 1
ATOM 1529 N N . VAL A 1 190 ? 53.504 15.911 -56.186 1.00 39.75 190 VAL A N 1
ATOM 1530 C CA . VAL A 1 190 ? 53.874 16.295 -57.546 1.00 39.75 190 VAL A CA 1
ATOM 1531 C C . VAL A 1 190 ? 55.346 15.930 -57.727 1.00 39.75 190 VAL A C 1
ATOM 1533 O O . VAL A 1 190 ? 56.236 16.626 -57.239 1.00 39.75 190 VAL A O 1
ATOM 1536 N N . GLN A 1 191 ? 55.617 14.813 -58.405 1.00 35.34 191 GLN A N 1
ATOM 1537 C CA . GLN A 1 191 ? 56.942 14.546 -58.954 1.00 35.34 191 GLN A CA 1
ATOM 1538 C C . GLN A 1 191 ? 57.214 15.582 -60.043 1.00 35.34 191 GLN A C 1
ATOM 1540 O O . GLN A 1 191 ? 56.593 15.589 -61.100 1.00 35.34 191 GLN A O 1
ATOM 1545 N N . ASN A 1 192 ? 58.135 16.484 -59.732 1.00 34.56 192 ASN A N 1
ATOM 1546 C CA . ASN A 1 192 ? 58.661 17.528 -60.593 1.00 34.56 192 ASN A CA 1
ATOM 1547 C C . ASN A 1 192 ? 59.594 16.918 -61.666 1.00 34.56 192 ASN A C 1
ATOM 1549 O O . ASN A 1 192 ? 60.637 16.382 -61.286 1.00 34.56 192 ASN A O 1
ATOM 1553 N N . PRO A 1 193 ? 59.310 16.997 -62.983 1.00 37.88 193 PRO A N 1
ATOM 1554 C CA . PRO A 1 193 ? 60.275 16.645 -64.011 1.00 37.88 193 PRO A CA 1
ATOM 1555 C C . PRO A 1 193 ? 60.871 17.935 -64.577 1.00 37.88 193 PRO A C 1
ATOM 1557 O O . PRO A 1 193 ? 60.318 18.575 -65.468 1.00 37.88 193 PRO A O 1
ATOM 1560 N N . SER A 1 194 ? 62.014 18.354 -64.047 1.00 34.22 194 SER A N 1
ATOM 1561 C CA . SER A 1 194 ? 62.816 19.427 -64.641 1.00 34.22 194 SER A CA 1
ATOM 1562 C C . SER A 1 194 ? 64.294 19.159 -64.409 1.00 34.22 194 SER A C 1
ATOM 1564 O O . SER A 1 194 ? 64.964 19.852 -63.653 1.00 34.22 194 SER A O 1
ATOM 1566 N N . ILE A 1 195 ? 64.813 18.140 -65.095 1.00 39.50 195 ILE A N 1
ATOM 1567 C CA . ILE A 1 195 ? 66.247 18.030 -65.360 1.00 39.50 195 ILE A CA 1
ATOM 1568 C C . ILE A 1 195 ? 66.425 18.090 -66.874 1.00 39.50 195 ILE A C 1
ATOM 1570 O O . ILE A 1 195 ? 66.315 17.097 -67.587 1.00 39.50 195 ILE A O 1
ATOM 1574 N N . LYS A 1 196 ? 66.688 19.310 -67.352 1.00 37.41 196 LYS A N 1
ATOM 1575 C CA . LYS A 1 196 ? 67.326 19.568 -68.642 1.00 37.41 196 LYS A CA 1
ATOM 1576 C C . LYS A 1 196 ? 68.699 18.896 -68.630 1.00 37.41 196 LYS A C 1
ATOM 1578 O O . LYS A 1 196 ? 69.545 19.257 -67.812 1.00 37.41 196 LYS A O 1
ATOM 1583 N N . ARG A 1 197 ? 68.958 17.993 -69.573 1.00 34.84 197 ARG A N 1
ATOM 1584 C CA . ARG A 1 197 ? 70.325 17.685 -70.000 1.00 34.84 197 ARG A CA 1
ATOM 1585 C C . ARG A 1 197 ? 70.367 17.598 -71.516 1.00 34.84 197 ARG A C 1
ATOM 1587 O O . ARG A 1 197 ? 69.680 16.788 -72.125 1.00 34.84 197 ARG A O 1
ATOM 1594 N N . ALA A 1 198 ? 71.145 18.517 -72.073 1.00 34.34 198 ALA A N 1
ATOM 1595 C CA . ALA A 1 198 ? 71.533 18.589 -73.464 1.00 34.34 198 ALA A CA 1
ATOM 1596 C C . ALA A 1 198 ? 72.254 17.307 -73.901 1.00 34.34 198 ALA A C 1
ATOM 1598 O O . ALA A 1 198 ? 73.085 16.792 -73.152 1.00 34.34 198 ALA A O 1
ATOM 1599 N N . ASN A 1 199 ? 71.945 16.826 -75.104 1.00 34.94 199 ASN A N 1
ATOM 1600 C CA . ASN A 1 199 ? 72.939 16.640 -76.161 1.00 34.94 199 ASN A CA 1
ATOM 1601 C C . ASN A 1 199 ? 72.267 16.108 -77.429 1.00 34.94 199 ASN A C 1
ATOM 1603 O O . ASN A 1 199 ? 71.811 14.968 -77.483 1.00 34.94 199 ASN A O 1
ATOM 1607 N N . ASP A 1 200 ? 72.270 16.960 -78.449 1.00 34.03 200 ASP A N 1
ATOM 1608 C CA . ASP A 1 200 ? 72.128 16.588 -79.847 1.00 34.03 200 ASP A CA 1
ATOM 1609 C C . ASP A 1 200 ? 73.385 15.839 -80.306 1.00 34.03 200 ASP A C 1
ATOM 1611 O O . ASP A 1 200 ? 74.492 16.373 -80.235 1.00 34.03 200 ASP A O 1
ATOM 1615 N N . SER A 1 201 ? 73.231 14.622 -80.828 1.00 37.03 201 SER A N 1
ATOM 1616 C CA . S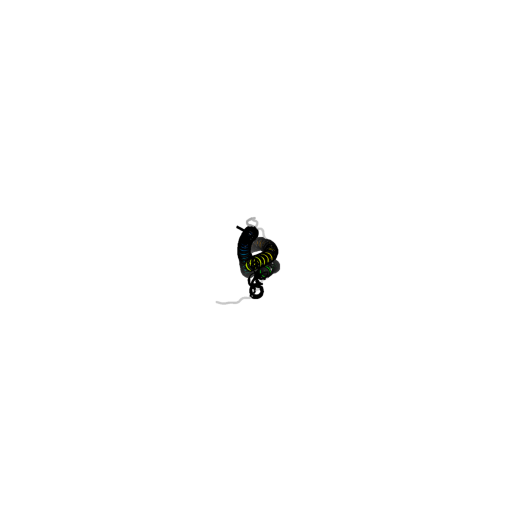ER A 1 201 ? 74.083 14.079 -81.898 1.00 37.03 201 SER A CA 1
ATOM 1617 C C . SER A 1 201 ? 73.337 12.948 -82.614 1.00 37.03 201 SER A C 1
ATOM 1619 O O . SER A 1 201 ? 73.032 11.916 -82.027 1.00 37.03 201 SER A O 1
ATOM 1621 N N . ALA A 1 202 ? 73.035 13.180 -83.890 1.00 37.12 202 ALA A N 1
ATOM 1622 C CA . ALA A 1 202 ? 72.474 12.254 -84.882 1.00 37.12 202 ALA A CA 1
ATOM 1623 C C . ALA A 1 202 ? 73.352 10.986 -85.109 1.00 37.12 202 ALA A C 1
ATOM 1625 O O . ALA A 1 202 ? 74.395 10.865 -84.466 1.00 37.12 202 ALA A O 1
ATOM 1626 N N . PRO A 1 203 ? 73.097 10.102 -86.108 1.00 45.22 203 PRO A N 1
ATOM 1627 C CA . PRO A 1 203 ? 71.900 9.858 -86.937 1.00 45.22 203 PRO A CA 1
ATOM 1628 C C . PRO A 1 203 ? 71.526 8.352 -87.030 1.00 45.22 203 PRO A C 1
ATOM 1630 O O . PRO A 1 203 ? 72.323 7.482 -86.686 1.00 45.22 203 PRO A O 1
ATOM 1633 N N . LYS A 1 204 ? 70.361 8.033 -87.620 1.00 36.41 204 LYS A N 1
ATOM 1634 C CA . LYS A 1 204 ? 70.218 7.009 -88.687 1.00 36.41 204 LYS A CA 1
ATOM 1635 C C . LYS A 1 204 ? 68.793 6.996 -89.268 1.00 36.41 204 LYS A C 1
ATOM 1637 O O . LYS A 1 204 ? 67.856 6.483 -88.670 1.00 36.41 204 LYS A O 1
ATOM 1642 N N . THR A 1 205 ? 68.665 7.556 -90.469 1.00 33.16 205 THR A N 1
ATOM 1643 C CA . THR A 1 205 ? 67.734 7.131 -91.536 1.00 33.16 205 THR A CA 1
ATOM 1644 C C . THR A 1 205 ? 67.980 5.642 -91.887 1.00 33.16 205 THR A C 1
ATOM 1646 O O . THR A 1 205 ? 69.074 5.166 -91.566 1.00 33.16 205 THR A O 1
ATOM 1649 N N . PRO A 1 206 ? 67.073 4.888 -92.568 1.00 43.88 206 PRO A N 1
ATOM 1650 C CA . PRO A 1 206 ? 66.288 5.366 -93.721 1.00 43.88 206 PRO A CA 1
ATOM 1651 C C . PRO A 1 206 ? 64.883 4.753 -93.971 1.00 43.88 206 PRO A C 1
ATOM 1653 O O . PRO A 1 206 ? 64.549 3.697 -93.452 1.00 43.88 206 PRO A O 1
ATOM 1656 N N . LYS A 1 207 ? 64.189 5.369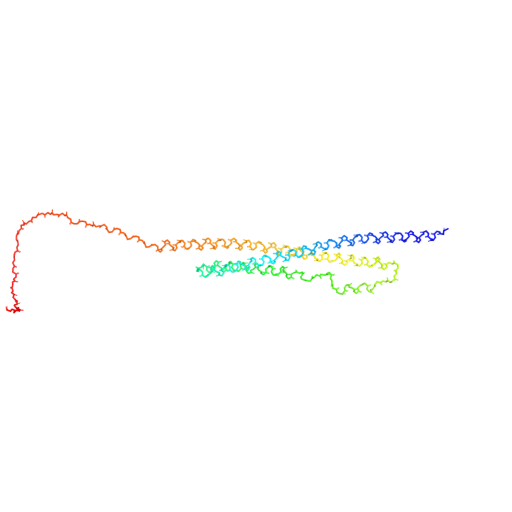 -94.953 1.00 35.28 207 LYS A N 1
ATOM 1657 C CA . LYS A 1 207 ? 63.171 4.802 -95.877 1.00 35.28 207 LYS A CA 1
ATOM 1658 C C . LYS A 1 207 ? 61.823 4.382 -95.252 1.00 35.28 207 LYS A C 1
ATOM 1660 O O . LYS A 1 207 ? 61.790 3.747 -94.218 1.00 35.28 207 LYS A O 1
ATOM 1665 N N . ALA A 1 208 ? 60.655 4.648 -95.833 1.00 37.62 208 ALA A N 1
ATOM 1666 C CA . ALA A 1 208 ? 60.283 5.031 -97.191 1.00 37.62 208 ALA A CA 1
ATOM 1667 C C . ALA A 1 208 ? 58.938 5.790 -97.172 1.00 37.62 208 ALA A C 1
ATOM 1669 O O . ALA A 1 208 ? 58.047 5.459 -96.394 1.00 37.62 208 ALA A O 1
ATOM 1670 N N . THR A 1 209 ? 58.797 6.774 -98.057 1.00 38.09 209 THR A N 1
ATOM 1671 C CA . THR A 1 209 ? 57.523 7.258 -98.626 1.00 38.09 209 THR A CA 1
ATOM 1672 C C . THR A 1 209 ? 57.043 6.223 -99.671 1.00 38.09 209 THR A C 1
ATOM 1674 O O . THR A 1 209 ? 57.896 5.483 -100.172 1.00 38.09 209 THR A O 1
ATOM 1677 N N . PRO A 1 210 ? 55.741 6.108 -100.010 1.00 46.50 210 PRO A N 1
ATOM 1678 C CA . PRO A 1 210 ? 55.026 7.128 -100.792 1.00 46.50 210 PRO A CA 1
ATOM 1679 C C . PRO A 1 210 ? 53.598 7.412 -100.268 1.00 46.50 210 PRO A C 1
ATOM 1681 O O . PRO A 1 210 ? 52.954 6.577 -99.645 1.00 46.50 210 PRO A O 1
ATOM 1684 N N . GLU A 1 211 ? 53.198 8.682 -100.277 1.00 34.66 211 GLU A N 1
ATOM 1685 C CA . GLU A 1 211 ? 52.168 9.247 -101.170 1.00 34.66 211 GLU A CA 1
ATOM 1686 C C . GLU A 1 211 ? 50.761 8.640 -101.051 1.00 34.66 211 GLU A C 1
ATOM 1688 O O . GLU A 1 211 ? 50.493 7.522 -101.473 1.00 34.66 211 GLU A O 1
ATOM 1693 N N . SER A 1 212 ? 49.817 9.486 -100.636 1.00 37.72 212 SER A N 1
ATOM 1694 C CA . SER A 1 212 ? 48.558 9.638 -101.366 1.00 37.72 212 SER A CA 1
ATOM 1695 C C . SER A 1 212 ? 48.011 11.045 -101.140 1.00 37.72 212 SER A C 1
ATOM 1697 O O . SER A 1 212 ? 47.584 11.404 -100.045 1.00 37.72 212 SER A O 1
ATOM 1699 N N . ASN A 1 213 ? 48.038 11.827 -102.216 1.00 36.81 213 ASN A N 1
ATOM 1700 C CA . ASN A 1 213 ? 47.384 13.119 -102.377 1.00 36.81 213 ASN A CA 1
ATOM 1701 C C . ASN A 1 213 ? 45.865 13.035 -102.176 1.00 36.81 213 ASN A C 1
ATOM 1703 O O . ASN A 1 213 ? 45.248 12.054 -102.584 1.00 36.81 213 ASN A O 1
ATOM 1707 N N . SER A 1 214 ? 45.270 14.124 -101.669 1.00 37.72 214 SER A N 1
ATOM 1708 C CA . SER A 1 214 ? 44.087 14.792 -102.250 1.00 37.72 214 SER A CA 1
ATOM 1709 C C . SER A 1 214 ? 43.401 15.696 -101.216 1.00 37.72 214 SER A C 1
ATOM 1711 O O . SER A 1 214 ? 42.708 15.187 -100.342 1.00 37.72 214 SER A O 1
ATOM 1713 N N . SER A 1 215 ? 43.491 17.026 -101.373 1.00 40.28 215 SER A N 1
ATOM 1714 C CA . SER A 1 215 ? 42.296 17.876 -101.564 1.00 40.28 215 SER A CA 1
ATOM 1715 C C . SER A 1 215 ? 42.651 19.365 -101.745 1.00 40.28 215 SER A C 1
ATOM 1717 O O . SER A 1 215 ? 43.018 20.049 -100.797 1.00 40.28 215 SER A O 1
ATOM 1719 N N . LYS A 1 216 ? 42.494 19.831 -102.993 1.00 45.88 216 LYS A N 1
ATOM 1720 C CA . LYS A 1 216 ? 41.830 21.076 -103.442 1.00 45.88 216 LYS A CA 1
ATOM 1721 C C . LYS A 1 216 ? 41.982 22.355 -102.591 1.00 45.88 216 LYS A C 1
ATOM 1723 O O . LYS A 1 216 ? 41.301 22.493 -101.577 1.00 45.88 216 LYS A O 1
ATOM 1728 N N . LYS A 1 217 ? 42.582 23.399 -103.170 1.00 47.28 217 LYS A N 1
ATOM 1729 C CA . LYS A 1 217 ? 41.888 24.373 -104.040 1.00 47.28 217 LYS A CA 1
ATOM 1730 C C . LYS A 1 217 ? 42.887 25.242 -104.796 1.00 47.28 217 LYS A C 1
ATOM 1732 O O . LYS A 1 217 ? 43.948 25.531 -104.210 1.00 47.28 217 LYS A O 1
#

Radius of gyration: 46.41 Å; Cα contacts (8 Å, |Δi|>4): 112; chains: 1; bounding box: 105×33×159 Å

Mean predicted aligned error: 15.29 Å